Protein AF-A0AAN7Z0L6-F1 (afdb_monomer)

pLDDT: mean 73.39, std 17.36, range [24.88, 96.69]

Secondary structure (DSSP, 8-state):
------EEEEE-SS------TTTEEEEEEEEEEEEETTEEEEEEEEEEEE-SSS-B-EEEEE--TT----SGGGEESSEEEETTEEE--HHHHHH-B-TT-EEEEEEEEE----EEEEEEEE-HHHHTHHHHHHHHHHS---SS-PPP-----EEEEEEETTEEEEEEEEEEEGGGGSS-HHHHHHHHHT-SEEEEEEETT-HHHHHHIIIIIHHHHHHHS-HHHHT-EEEEEE----HHHHTT-GGGPPPHHHHHHHHHHTT--EEEEBTTTTBSHHHHHHHHHHHHHHHHHHHHH--

Nearest PDB structures (foldseek):
  5tar-assembly1_A  TM=8.778E-01  e=4.886E-13  Homo sapiens
  7r0n-assembly1_A  TM=8.787E-01  e=4.139E-12  Homo sapiens
  6ws2-assembly4_D  TM=8.439E-01  e=3.893E-12  Homo sapiens
  6jmg-assembly2_B  TM=8.210E-01  e=6.072E-11  Xenopus laevis
  2j0v-assembly2_B  TM=8.231E-01  e=5.810E-10  Arabidopsis thaliana

Solvent-accessible surface area (backbone atoms only — not comparable to full-atom values): 16748 Å² total; per-residue (Å²): 135,96,76,85,75,71,52,68,52,70,58,65,87,77,81,85,81,84,82,70,84,75,44,52,48,74,50,78,42,84,74,50,74,53,73,56,96,93,40,44,34,34,36,36,41,37,43,40,34,30,64,27,99,58,59,40,40,46,42,40,42,37,57,44,74,77,57,44,60,91,49,81,80,32,43,44,76,51,37,76,77,54,91,58,32,31,30,51,37,72,70,40,48,74,69,30,45,43,58,79,37,69,50,69,32,36,35,38,36,39,60,62,77,44,63,43,31,33,37,37,39,36,46,55,82,70,21,41,56,65,26,44,47,39,24,59,71,74,70,41,66,54,94,68,84,74,83,87,86,74,97,69,64,48,78,46,80,46,77,56,97,80,28,73,31,39,36,39,38,35,82,44,39,63,83,76,56,86,78,47,70,66,60,49,40,56,54,38,47,64,26,45,24,39,37,42,33,19,16,41,67,32,39,63,38,45,51,47,43,67,67,50,49,49,56,48,48,69,72,40,33,43,79,68,22,72,74,17,46,32,42,34,36,31,60,59,76,58,77,79,63,58,77,76,51,72,90,34,46,49,58,68,66,60,57,48,51,52,27,54,78,68,75,28,55,68,41,76,23,18,38,71,81,63,34,52,47,64,58,50,57,50,51,43,51,50,47,40,51,53,53,51,56,54,57,64,74,75,109

Mean predicted aligned error: 14.63 Å

InterPro domains:
  IPR001806 Small GTPase [PF00071] (117-289)
  IPR001806 Small GTPase [PS51421] (80-299)
  IPR019028 Carbohydrate binding domain CBM49 [PF09478] (24-109)
  IPR019028 Carbohydrate binding domain CBM49 [SM01063] (24-110)
  IPR027417 P-loop containing nucleoside triphosphate hydrolase [G3DSA:3.40.50.300] (107-299)
  IPR027417 P-loop containing nucleoside triphosphate hydrolase [SSF52540] (112-291)

Sequence (299 aa):
MIKAILIISCIFAFLSIGAFSDQITMSQNHTSTWEDKNVTYSVWEVILINNWNATITDLTVTATSNFFCSKPSDFWNLEKVSEKVYHFPSYLIQNGLSTDQNITFGYINQEQDSIYRIVIIGNDYECGIKSILRRFTYGEYSPLPESQVGVEFEIKMVRIDDEEIKLQIWPFNRYLTEKSDDKKNFLFKGAHGFMLVYGCHSQKSFDDLLNDWIAQIDKYSNEFSKKNMVLICNNSETPETYTQKPNYRVDPYISKQWAFSKNIPFFDVNPKENINVYESFIQLSKLIKNNYLINSSQN

Foldseek 3Di:
DDDFDWDKDFDDPDDDDDDPPQQKDKDKDWDDWDDDPNWIKTKIKIKIFGQHQDFGLKMKTAGAPQFDDPDPVQKPQWDDPDVRITMHDPVCNVVTQHHGGMDMIMGMGGPCLVEAEEEEDWADLQQCPVQLVCCQQVVDGDNDDDDDDDQAWDWDWDAAPRDIHIYGYGYDHPVVPPDDPVVLLVRQQPHQEYEQTGEQQAPPRVVCSVPPVLVSSVVRHDPRHNQQYAYEYEDQDDVVVCPVGVPRGDDPVVVCVVCVVVVHHYDYAHSNVRPCSNVRVNVSVVSSVVSVVVVVVVD

Organism: NCBI:txid79012

Radius of gyration: 25.23 Å; Cα contacts (8 Å, |Δi|>4): 530; chains: 1; bounding box: 70×39×64 Å

Structure (mmCIF, N/CA/C/O backbone):
data_AF-A0AAN7Z0L6-F1
#
_entry.id   AF-A0AAN7Z0L6-F1
#
loop_
_atom_site.group_PDB
_atom_site.id
_atom_site.type_symbol
_atom_site.label_atom_id
_atom_site.label_alt_id
_atom_site.label_comp_id
_atom_site.label_asym_id
_atom_site.label_entity_id
_atom_site.label_seq_id
_atom_site.pdbx_PDB_ins_code
_atom_site.Cartn_x
_atom_site.Cartn_y
_atom_site.Cartn_z
_atom_site.occupancy
_atom_site.B_iso_or_equiv
_atom_site.auth_seq_id
_atom_site.auth_comp_id
_atom_site.auth_asym_id
_atom_site.auth_atom_id
_atom_site.pdbx_PDB_model_num
ATOM 1 N N . MET A 1 1 ? -10.921 16.425 17.056 1.00 24.88 1 MET A N 1
ATOM 2 C CA . MET A 1 1 ? -10.853 16.046 15.629 1.00 24.88 1 MET A CA 1
ATOM 3 C C . MET A 1 1 ? -11.356 14.614 15.553 1.00 24.88 1 MET A C 1
ATOM 5 O O . MET A 1 1 ? -10.672 13.717 16.019 1.00 24.88 1 MET A O 1
ATOM 9 N N . ILE A 1 2 ? -12.619 14.461 15.161 1.00 27.22 2 ILE A N 1
ATOM 10 C CA . ILE A 1 2 ? -13.434 13.248 15.311 1.00 27.22 2 ILE A CA 1
ATOM 11 C C . ILE A 1 2 ? -12.938 12.203 14.301 1.00 27.22 2 ILE A C 1
ATOM 13 O O . ILE A 1 2 ? -13.036 12.424 13.097 1.00 27.22 2 ILE A O 1
ATOM 17 N N . LYS A 1 3 ? -12.358 11.102 14.784 1.00 26.17 3 LYS A N 1
ATOM 18 C CA . LYS A 1 3 ? -12.018 9.911 13.992 1.00 26.17 3 LYS A CA 1
ATOM 19 C C . LYS A 1 3 ? -12.737 8.716 14.617 1.00 26.17 3 LYS A C 1
ATOM 21 O O . LYS A 1 3 ? -12.818 8.654 15.834 1.00 26.17 3 LYS A O 1
ATOM 26 N N . ALA A 1 4 ? -13.208 7.808 13.762 1.00 31.92 4 ALA A N 1
ATOM 27 C CA . ALA A 1 4 ? -14.092 6.663 14.022 1.00 31.92 4 ALA A CA 1
ATOM 28 C C . ALA A 1 4 ? -15.599 7.001 14.108 1.00 31.92 4 ALA A C 1
ATOM 30 O O . ALA A 1 4 ? -16.187 7.210 15.166 1.00 31.92 4 ALA A O 1
ATOM 31 N N . ILE A 1 5 ? -16.235 7.033 12.934 1.00 41.16 5 ILE A N 1
ATOM 32 C CA . ILE A 1 5 ? -17.689 7.130 12.775 1.00 41.16 5 ILE A CA 1
ATOM 33 C C . ILE A 1 5 ? -18.276 5.726 12.973 1.00 41.16 5 ILE A C 1
ATOM 35 O O . ILE A 1 5 ? -18.198 4.888 12.079 1.00 41.16 5 ILE A O 1
ATOM 39 N N . LEU A 1 6 ? -18.871 5.474 14.140 1.00 35.94 6 LEU A N 1
ATOM 40 C CA . LEU A 1 6 ? -19.897 4.443 14.300 1.00 35.94 6 LEU A CA 1
ATOM 41 C C . LEU A 1 6 ? -21.115 4.873 13.462 1.00 35.94 6 LEU A C 1
ATOM 43 O O . LEU A 1 6 ? -21.574 6.007 13.609 1.00 35.94 6 LEU A O 1
ATOM 47 N N . ILE A 1 7 ? -21.664 3.999 12.614 1.00 40.38 7 ILE A N 1
ATOM 48 C CA . ILE A 1 7 ? -22.981 4.257 12.016 1.00 40.38 7 ILE A CA 1
ATOM 49 C C . ILE A 1 7 ? -24.018 3.696 12.985 1.00 40.38 7 ILE A C 1
ATOM 51 O O . ILE A 1 7 ? -24.161 2.481 13.133 1.00 40.38 7 ILE A O 1
ATOM 55 N N . ILE A 1 8 ? -24.714 4.597 13.672 1.00 47.78 8 ILE A N 1
ATOM 56 C CA . ILE A 1 8 ? -25.818 4.256 14.566 1.00 47.78 8 ILE A CA 1
ATOM 57 C C . ILE A 1 8 ? -27.118 4.485 13.803 1.00 47.78 8 ILE A C 1
ATOM 59 O O . ILE A 1 8 ? -27.374 5.586 13.316 1.00 47.78 8 ILE A O 1
ATOM 63 N N . SER A 1 9 ? -27.932 3.441 13.689 1.00 42.22 9 SER A N 1
ATOM 64 C CA . SER A 1 9 ? -29.307 3.545 13.215 1.00 42.22 9 SER A CA 1
ATOM 65 C C . SER A 1 9 ? -30.223 3.355 14.419 1.00 42.22 9 SER A C 1
ATOM 67 O O . SER A 1 9 ? -30.276 2.275 15.002 1.00 42.22 9 SER A O 1
ATOM 69 N N . CYS A 1 10 ? -30.900 4.422 14.841 1.00 40.06 10 CYS A N 1
ATOM 70 C CA . CYS A 1 10 ? -31.906 4.343 15.899 1.00 40.06 10 CYS A CA 1
ATOM 71 C C . CYS A 1 10 ? -33.277 4.120 15.260 1.00 40.06 10 CYS A C 1
ATOM 73 O O . CYS A 1 10 ? -33.665 4.864 14.355 1.00 40.06 10 CYS A O 1
ATOM 75 N N . ILE A 1 11 ? -34.024 3.128 15.743 1.00 35.00 11 ILE A N 1
ATOM 76 C CA . ILE A 1 11 ? -35.432 2.957 15.379 1.00 35.00 11 ILE A CA 1
ATOM 77 C C . ILE A 1 11 ? -36.258 3.678 16.441 1.00 35.00 11 ILE A C 1
ATOM 79 O O . ILE A 1 11 ? -36.317 3.262 17.596 1.00 35.00 11 ILE A O 1
ATOM 83 N N . PHE A 1 12 ? -36.891 4.776 16.042 1.00 34.06 12 PHE A N 1
ATOM 84 C CA . PHE A 1 12 ? -37.788 5.543 16.896 1.00 34.06 12 PHE A CA 1
ATOM 85 C C . PHE A 1 12 ? -39.240 5.113 16.678 1.00 34.06 12 PHE A C 1
ATOM 87 O O . PHE A 1 12 ? -39.668 4.873 15.545 1.00 34.06 12 PHE A O 1
ATOM 94 N N . ALA A 1 13 ? -40.026 5.049 17.752 1.00 25.78 13 ALA A N 1
ATOM 95 C CA . ALA A 1 13 ? -41.469 4.928 17.617 1.00 25.78 13 ALA A CA 1
ATOM 96 C C . ALA A 1 13 ? -42.034 6.237 17.027 1.00 25.78 13 ALA A C 1
ATOM 98 O O . ALA A 1 13 ? -41.844 7.304 17.600 1.00 25.78 13 ALA A O 1
ATOM 99 N N . PHE A 1 14 ? -42.753 6.109 15.905 1.00 25.45 14 PHE A N 1
ATOM 100 C CA . PHE A 1 14 ? -43.366 7.149 15.057 1.00 25.45 14 PHE A CA 1
ATOM 101 C C . PHE A 1 14 ? -42.452 7.910 14.069 1.00 25.45 14 PHE A C 1
ATOM 103 O O . PHE A 1 14 ? -41.719 8.823 14.416 1.00 25.45 14 PHE A O 1
ATOM 110 N N . LEU A 1 15 ? -42.630 7.540 12.791 1.00 27.61 15 LEU A N 1
ATOM 111 C CA . LEU A 1 15 ? -42.528 8.327 11.550 1.00 27.61 15 LEU A CA 1
ATOM 112 C C . LEU A 1 15 ? -41.397 9.368 11.379 1.00 27.61 15 LEU A C 1
ATOM 114 O O . LEU A 1 15 ? -41.485 10.504 11.825 1.00 27.61 15 LEU A O 1
ATOM 118 N N . SER A 1 16 ? -40.539 9.030 10.409 1.00 26.41 16 SER A N 1
ATOM 119 C CA . SER A 1 16 ? -39.998 9.898 9.348 1.00 26.41 16 SER A CA 1
ATOM 120 C C . SER A 1 16 ? -38.854 10.880 9.667 1.00 26.41 16 SER A C 1
ATOM 122 O O . SER A 1 16 ? -38.943 11.713 10.554 1.00 26.41 16 SER A O 1
ATOM 124 N N . ILE A 1 17 ? -37.870 10.840 8.755 1.00 30.48 17 ILE A N 1
ATOM 125 C CA . ILE A 1 17 ? -36.919 11.895 8.355 1.00 30.48 17 ILE A CA 1
ATOM 126 C C . ILE A 1 17 ? -35.654 12.069 9.215 1.00 30.48 17 ILE A C 1
ATOM 128 O O . ILE A 1 17 ? -35.694 12.346 10.401 1.00 30.48 17 ILE A O 1
ATOM 132 N N . GLY A 1 18 ? -34.518 11.923 8.518 1.00 34.78 18 GLY A N 1
ATOM 133 C CA . GLY A 1 18 ? -33.483 12.946 8.312 1.00 34.78 18 GLY A CA 1
ATOM 134 C C . GLY A 1 18 ? -33.099 13.898 9.452 1.00 34.78 18 GLY A C 1
ATOM 135 O O . GLY A 1 18 ? -33.928 14.594 10.015 1.00 34.78 18 GLY A O 1
ATOM 136 N N . ALA A 1 19 ? -31.778 14.035 9.612 1.00 34.53 19 ALA A N 1
ATOM 137 C CA . ALA A 1 19 ? -31.064 14.993 10.462 1.00 34.53 19 ALA A CA 1
ATOM 138 C C . ALA A 1 19 ? -31.188 14.739 11.979 1.00 34.53 19 ALA A C 1
ATOM 140 O O . ALA A 1 19 ? -31.992 15.328 12.688 1.00 34.53 19 ALA A O 1
ATOM 141 N N . PHE A 1 20 ? -30.289 13.885 12.474 1.00 46.31 20 PHE A N 1
ATOM 142 C CA . PHE A 1 20 ? -30.129 13.467 13.873 1.00 46.31 20 PHE A CA 1
ATOM 143 C C . PHE A 1 20 ? -29.457 14.505 14.801 1.00 46.31 20 PHE A C 1
ATOM 145 O O . PHE A 1 20 ? -29.079 14.147 15.913 1.00 46.31 20 PHE A O 1
ATOM 152 N N . SER A 1 21 ? -29.234 15.757 14.378 1.00 46.69 21 SER A N 1
ATOM 153 C CA . SER A 1 21 ? -28.192 16.598 15.001 1.00 46.69 21 SER A CA 1
ATOM 154 C C . SER A 1 21 ? -28.425 17.015 16.455 1.00 46.69 21 SER A C 1
ATOM 156 O O . SER A 1 21 ? -27.448 17.385 17.092 1.00 46.69 21 SER A O 1
ATOM 158 N N . ASP A 1 22 ? -29.639 16.917 17.008 1.00 56.69 22 ASP A N 1
ATOM 159 C CA . ASP A 1 22 ? -29.927 17.477 18.343 1.00 56.69 22 ASP A CA 1
ATOM 160 C C . ASP A 1 22 ? -30.747 16.565 19.282 1.00 56.69 22 ASP A C 1
ATOM 162 O O . ASP A 1 22 ? -30.999 16.926 20.429 1.00 56.69 22 ASP A O 1
ATOM 166 N N . GLN A 1 23 ? -31.157 15.369 18.840 1.00 67.12 23 GLN A N 1
ATOM 167 C CA . GLN A 1 23 ? -32.008 14.460 19.638 1.00 67.12 23 GLN A CA 1
ATOM 168 C C . GLN A 1 23 ? -31.212 13.490 20.519 1.00 67.12 23 GLN A C 1
ATOM 170 O O . GLN A 1 23 ? -31.673 13.081 21.582 1.00 67.12 23 GLN A O 1
ATOM 175 N N . ILE A 1 24 ? -30.010 13.114 20.090 1.00 69.12 24 ILE A N 1
ATOM 176 C CA . ILE A 1 24 ? -29.136 12.189 20.811 1.00 69.12 24 ILE A CA 1
ATOM 177 C C . ILE A 1 24 ? -27.750 12.810 20.849 1.00 69.12 24 ILE A C 1
ATOM 179 O O . ILE A 1 24 ? -27.199 13.167 19.810 1.00 69.12 24 ILE A O 1
ATOM 183 N N . THR A 1 25 ? -27.168 12.908 22.042 1.00 73.12 25 THR A N 1
ATOM 184 C CA . THR A 1 25 ? -25.755 13.269 22.179 1.00 73.12 25 THR A CA 1
ATOM 185 C C . THR A 1 25 ? -24.937 12.011 22.367 1.00 73.12 25 THR A C 1
ATOM 187 O O . THR A 1 25 ? -25.232 11.194 23.234 1.00 73.12 25 THR A O 1
ATOM 190 N N . MET A 1 26 ? -23.885 11.872 21.567 1.00 69.69 26 MET A N 1
ATOM 191 C CA . MET A 1 26 ? -22.900 10.814 21.721 1.00 69.69 26 MET A CA 1
ATOM 192 C C . MET A 1 26 ? -21.534 11.436 21.980 1.00 69.69 26 MET A C 1
ATOM 194 O O . MET A 1 26 ? -21.076 12.283 21.212 1.00 69.69 26 MET A O 1
ATOM 198 N N . SER A 1 27 ? -20.866 10.980 23.032 1.00 69.62 27 SER A N 1
ATOM 199 C CA . SER A 1 27 ? -19.455 11.261 23.272 1.00 69.62 27 SER A CA 1
ATOM 200 C C . SER A 1 27 ? -18.669 9.958 23.329 1.00 69.62 27 SER A C 1
ATOM 202 O O . SER A 1 27 ? -19.173 8.923 23.760 1.00 69.62 27 SER A O 1
ATOM 204 N N . GLN A 1 28 ? -17.435 10.006 22.838 1.00 66.56 28 GLN A N 1
ATOM 205 C CA . GLN A 1 28 ? -16.505 8.885 22.879 1.00 66.56 28 GLN A CA 1
ATOM 206 C C . GLN A 1 28 ? -15.263 9.320 23.643 1.00 66.56 28 GLN A C 1
ATOM 208 O O . GLN A 1 28 ? -14.671 10.356 23.330 1.00 66.56 28 GLN A O 1
ATOM 213 N N . ASN A 1 29 ? -14.871 8.515 24.620 1.00 70.25 29 ASN A N 1
ATOM 214 C CA . ASN A 1 29 ? -13.725 8.750 25.477 1.00 70.25 29 ASN A CA 1
ATOM 215 C C . ASN A 1 29 ? -12.719 7.617 25.284 1.00 70.25 29 ASN A C 1
ATOM 217 O O . ASN A 1 29 ? -13.048 6.443 25.445 1.00 70.25 29 ASN A O 1
ATOM 221 N N . HIS A 1 30 ? -11.480 7.977 24.953 1.00 70.25 30 HIS A N 1
ATOM 222 C CA . HIS A 1 30 ? -10.364 7.035 24.952 1.00 70.25 30 HIS A CA 1
ATOM 223 C C . HIS A 1 30 ? -9.985 6.712 26.399 1.00 70.25 30 HIS A C 1
ATOM 225 O O . HIS A 1 30 ? -9.714 7.626 27.179 1.00 70.25 30 HIS A O 1
ATOM 231 N N . THR A 1 31 ? -10.000 5.431 26.765 1.00 79.19 31 THR A N 1
ATOM 232 C CA . THR A 1 31 ? -9.747 4.995 28.145 1.00 79.19 31 THR A CA 1
ATOM 233 C C . THR A 1 31 ? -8.324 4.477 28.319 1.00 79.19 31 THR A C 1
ATOM 235 O O . THR A 1 31 ? -7.644 4.844 29.277 1.00 79.19 31 THR A O 1
ATOM 238 N N . SER A 1 32 ? -7.859 3.608 27.420 1.00 76.75 32 SER A N 1
ATOM 239 C CA . SER A 1 32 ? -6.520 3.018 27.498 1.00 76.75 32 SER A CA 1
ATOM 240 C C . SER A 1 32 ? -6.067 2.427 26.162 1.00 76.75 32 SER A C 1
ATOM 242 O O . SER A 1 32 ? -6.865 2.227 25.249 1.00 76.75 32 SER A O 1
ATOM 244 N N . THR A 1 33 ? -4.769 2.141 26.055 1.00 76.31 33 THR A N 1
ATOM 245 C CA . THR A 1 33 ? -4.159 1.456 24.909 1.00 76.31 33 THR A CA 1
ATOM 246 C C . THR A 1 33 ? -3.195 0.393 25.424 1.00 76.31 33 THR A C 1
ATOM 248 O O . THR A 1 33 ? -2.464 0.649 26.383 1.00 76.31 33 THR A O 1
ATOM 251 N N . TRP A 1 34 ? -3.169 -0.784 24.801 1.00 76.75 34 TRP A N 1
ATOM 252 C CA . TRP A 1 34 ? -2.151 -1.805 25.059 1.00 76.75 34 TRP A CA 1
ATOM 253 C C . TRP A 1 34 ? -1.678 -2.457 23.762 1.00 76.75 34 TRP A C 1
ATOM 255 O O . TRP A 1 34 ? -2.340 -2.375 22.730 1.00 76.75 34 TRP A O 1
ATOM 265 N N . GLU A 1 35 ? -0.520 -3.108 23.817 1.00 72.94 35 GLU A N 1
ATOM 266 C CA . GLU A 1 35 ? 0.035 -3.861 22.696 1.00 72.94 35 GLU A CA 1
ATOM 267 C C . GLU A 1 35 ? 0.085 -5.348 23.045 1.00 72.94 35 GLU A C 1
ATOM 269 O O . GLU A 1 35 ? 0.572 -5.727 24.110 1.00 72.94 35 GLU A O 1
ATOM 274 N N . ASP A 1 36 ? -0.405 -6.195 22.142 1.00 68.69 36 ASP A N 1
ATOM 275 C CA . ASP A 1 36 ? -0.234 -7.646 22.212 1.00 68.69 36 ASP A CA 1
ATOM 276 C C . ASP A 1 36 ? 0.228 -8.162 20.845 1.00 68.69 36 ASP A C 1
ATOM 278 O O . ASP A 1 36 ? -0.353 -7.823 19.818 1.00 68.69 36 ASP A O 1
ATOM 282 N N . LYS A 1 37 ? 1.309 -8.950 20.812 1.00 65.25 37 LYS A N 1
ATOM 283 C CA . LYS A 1 37 ? 1.909 -9.506 19.579 1.00 65.25 37 LYS A CA 1
ATOM 284 C C . LYS A 1 37 ? 2.104 -8.481 18.434 1.00 65.25 37 LYS A C 1
ATOM 286 O O . LYS A 1 37 ? 1.817 -8.789 17.279 1.00 65.25 37 LYS A O 1
ATOM 291 N N . ASN A 1 38 ? 2.627 -7.284 18.734 1.00 54.84 38 ASN A N 1
ATOM 292 C CA . ASN A 1 38 ? 2.809 -6.155 17.792 1.00 54.84 38 ASN A CA 1
ATOM 293 C C . ASN A 1 38 ? 1.511 -5.585 17.196 1.00 54.84 38 ASN A C 1
ATOM 295 O O . ASN A 1 38 ? 1.533 -4.936 16.149 1.00 54.84 38 ASN A O 1
ATOM 299 N N . VAL A 1 39 ? 0.382 -5.829 17.849 1.00 57.72 39 VAL A N 1
ATOM 300 C CA . VAL A 1 39 ? -0.906 -5.248 17.504 1.00 57.72 39 VAL A CA 1
ATOM 301 C C . VAL A 1 39 ? -1.321 -4.310 18.627 1.00 57.72 39 VAL A C 1
ATOM 303 O O . VAL A 1 39 ? -1.353 -4.709 19.791 1.00 57.72 39 VAL A O 1
ATOM 306 N N . THR A 1 40 ? -1.637 -3.068 18.274 1.00 62.91 40 THR A N 1
ATOM 307 C CA . THR A 1 40 ? -2.128 -2.062 19.214 1.00 62.91 40 THR A CA 1
ATOM 308 C C . THR A 1 40 ? -3.644 -2.176 19.343 1.00 62.91 40 THR A C 1
ATOM 310 O O . THR A 1 40 ? -4.367 -2.231 18.350 1.00 62.91 40 THR A O 1
ATOM 313 N N . TYR A 1 41 ? -4.128 -2.197 20.576 1.00 73.62 41 TYR A N 1
ATOM 314 C CA . TYR A 1 41 ? -5.542 -2.210 20.921 1.00 73.62 41 TYR A CA 1
ATOM 315 C C . TYR A 1 41 ? -5.853 -0.963 21.735 1.00 73.62 41 TYR A C 1
ATOM 317 O O . TYR A 1 41 ? -5.112 -0.637 22.664 1.00 73.62 41 TYR A O 1
ATOM 325 N N . SER A 1 42 ? -6.949 -0.283 21.420 1.00 66.44 42 SER A N 1
ATOM 326 C CA . SER A 1 42 ? -7.459 0.838 22.200 1.00 66.44 42 SER A CA 1
ATOM 327 C C . SER A 1 42 ? -8.843 0.546 22.761 1.00 66.44 42 SER A C 1
ATOM 329 O O . SER A 1 42 ? -9.730 0.027 22.083 1.00 66.44 42 SER A O 1
ATOM 331 N N . VAL A 1 43 ? -9.010 0.878 24.038 1.00 78.44 43 VAL A N 1
ATOM 332 C CA . VAL A 1 43 ? -10.273 0.808 24.767 1.00 78.44 43 VAL A CA 1
ATOM 333 C C . VAL A 1 43 ? -10.971 2.151 24.645 1.00 78.44 43 VAL A C 1
ATOM 335 O O . VAL A 1 43 ? -10.393 3.193 24.968 1.00 78.44 43 VAL A O 1
ATOM 338 N N . TRP A 1 44 ? -12.227 2.109 24.228 1.00 74.25 44 TRP A N 1
ATOM 339 C CA . TRP A 1 44 ? -13.085 3.274 24.105 1.00 74.25 44 TRP A CA 1
ATOM 340 C C . TRP A 1 44 ? -14.369 3.070 24.888 1.00 74.25 44 TRP A C 1
ATOM 342 O O . TRP A 1 44 ? -15.003 2.016 24.818 1.00 74.25 44 TRP A O 1
ATOM 352 N N . GLU A 1 45 ? -14.771 4.116 25.592 1.00 77.56 45 GLU A N 1
ATOM 353 C CA . GLU A 1 45 ? -16.072 4.220 26.230 1.00 77.56 45 GLU A CA 1
ATOM 354 C C . GLU A 1 45 ? -16.938 5.196 25.436 1.00 77.56 45 GLU A C 1
ATOM 356 O O . GLU A 1 45 ? -16.509 6.298 25.090 1.00 77.56 45 GLU A O 1
ATOM 361 N N . VAL A 1 46 ? -18.165 4.789 25.140 1.00 78.00 46 VAL A N 1
ATOM 362 C CA . VAL A 1 46 ? -19.163 5.599 24.453 1.00 78.00 46 VAL A CA 1
ATOM 363 C C . VAL A 1 46 ? -20.288 5.904 25.421 1.00 78.00 46 VAL A C 1
ATOM 365 O O . VAL A 1 46 ? -20.891 5.002 26.003 1.00 78.00 46 VAL A O 1
ATOM 368 N N . ILE A 1 47 ? -20.589 7.189 25.563 1.00 79.19 47 ILE A N 1
ATOM 369 C CA . ILE A 1 47 ? -21.711 7.679 26.352 1.00 79.19 47 ILE A CA 1
ATOM 370 C C . ILE A 1 47 ? -22.756 8.184 25.370 1.00 79.19 47 ILE A C 1
ATOM 372 O O . ILE A 1 47 ? -22.496 9.101 24.588 1.00 79.19 47 ILE A O 1
ATOM 376 N N . LEU A 1 48 ? -23.938 7.584 25.416 1.00 79.25 48 LEU A N 1
ATOM 377 C CA . LEU A 1 48 ? -25.085 8.010 24.630 1.00 79.25 48 LEU A CA 1
ATOM 378 C C . LEU A 1 48 ? -26.133 8.590 25.568 1.00 79.25 48 LEU A C 1
ATOM 380 O O . LEU A 1 48 ? -26.543 7.925 26.513 1.00 79.25 48 LEU A O 1
ATOM 384 N N . ILE A 1 49 ? -26.555 9.821 25.299 1.00 81.50 49 ILE A N 1
ATOM 385 C CA . ILE A 1 49 ? -27.540 10.567 26.081 1.00 81.50 49 ILE A CA 1
ATOM 386 C C . ILE A 1 49 ? -28.770 10.798 25.208 1.00 81.50 49 ILE A C 1
ATOM 388 O O . ILE A 1 49 ? -28.663 11.341 24.103 1.00 81.50 49 ILE A O 1
ATOM 392 N N . ASN A 1 50 ? -29.933 10.386 25.710 1.00 82.50 50 ASN A N 1
ATOM 393 C CA . ASN A 1 50 ? -31.209 10.681 25.078 1.00 82.50 50 ASN A CA 1
ATOM 394 C C . ASN A 1 50 ? -31.660 12.103 25.445 1.00 82.50 50 ASN A C 1
ATOM 396 O O . ASN A 1 50 ? -32.266 12.308 26.493 1.00 82.50 50 ASN A O 1
ATOM 400 N N . ASN A 1 51 ? -31.404 13.074 24.569 1.00 78.75 51 ASN A N 1
ATOM 401 C CA . ASN A 1 51 ? -31.903 14.445 24.741 1.00 78.75 51 ASN A CA 1
ATOM 402 C C . ASN A 1 51 ? -33.312 14.623 24.158 1.00 78.75 51 ASN A C 1
ATOM 404 O O . ASN A 1 51 ? -33.844 15.734 24.116 1.00 78.75 51 ASN A O 1
ATOM 408 N N . TRP A 1 52 ? -33.906 13.551 23.635 1.00 77.00 52 TRP A N 1
ATOM 409 C CA . TRP A 1 52 ? -35.202 13.604 22.996 1.00 77.00 52 TRP A CA 1
ATOM 410 C C . TRP A 1 52 ? -36.326 13.509 24.027 1.00 77.00 52 TRP A C 1
ATOM 412 O O . TRP A 1 52 ? -36.210 12.885 25.082 1.00 77.00 52 TRP A O 1
ATOM 422 N N . ASN A 1 53 ? -37.471 14.095 23.689 1.00 74.50 53 ASN A N 1
ATOM 423 C CA . ASN A 1 53 ? -38.679 14.059 24.512 1.00 74.50 53 ASN A CA 1
ATOM 424 C C . ASN A 1 53 ? -39.444 12.724 24.414 1.00 74.50 53 ASN A C 1
ATOM 426 O O . ASN A 1 53 ? -40.569 12.632 24.904 1.00 74.50 53 ASN A O 1
ATOM 430 N N . ALA A 1 54 ? -38.857 11.709 23.777 1.00 74.31 54 ALA A N 1
A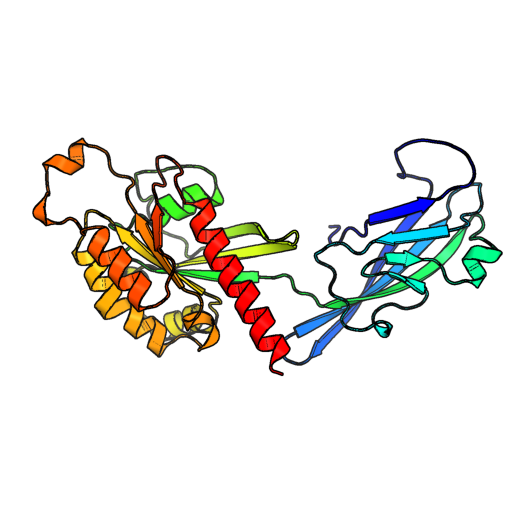TOM 431 C CA . ALA A 1 54 ? -39.428 10.381 23.634 1.00 74.31 54 ALA A CA 1
ATOM 432 C C . ALA A 1 54 ? -38.429 9.294 24.046 1.00 74.31 54 ALA A C 1
ATOM 434 O O . ALA A 1 54 ? -37.210 9.469 23.991 1.00 74.31 54 ALA A O 1
ATOM 435 N N . THR A 1 55 ? -38.971 8.153 24.463 1.00 72.50 55 THR A N 1
ATOM 436 C CA . THR A 1 55 ? -38.192 6.991 24.889 1.00 72.50 55 THR A CA 1
ATOM 437 C C . THR A 1 55 ? -37.604 6.265 23.682 1.00 72.50 55 THR A C 1
ATOM 439 O O . THR A 1 55 ? -38.325 5.929 22.740 1.00 72.50 55 THR A O 1
ATOM 442 N N . ILE A 1 56 ? -36.306 5.968 23.727 1.00 71.81 56 ILE A N 1
ATOM 443 C CA . ILE A 1 56 ? -35.629 5.161 22.705 1.00 71.81 56 ILE A CA 1
ATOM 444 C C . ILE A 1 56 ? -35.783 3.688 23.078 1.00 71.81 56 ILE A C 1
ATOM 446 O O . ILE A 1 56 ? -35.272 3.256 24.107 1.00 71.81 56 ILE A O 1
ATOM 450 N N . THR A 1 57 ? -36.490 2.915 22.259 1.00 67.38 57 THR A N 1
ATOM 451 C CA . THR A 1 57 ? -36.759 1.493 22.532 1.0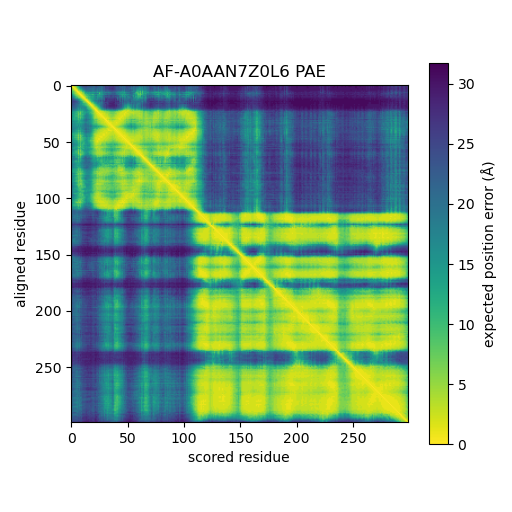0 67.38 57 THR A CA 1
ATOM 452 C C . THR A 1 57 ? -35.696 0.560 21.971 1.00 67.38 57 THR A C 1
ATOM 454 O O . THR A 1 57 ? -35.544 -0.544 22.473 1.00 67.38 57 THR A O 1
ATOM 457 N N . ASP A 1 58 ? -34.967 0.972 20.934 1.00 65.12 58 ASP A N 1
ATOM 458 C CA . ASP A 1 58 ? -33.883 0.169 20.373 1.00 65.12 58 ASP A CA 1
ATOM 459 C C . ASP A 1 58 ? -32.818 1.052 19.712 1.00 65.12 58 ASP A C 1
ATOM 461 O O . ASP A 1 58 ? -33.098 2.146 19.209 1.00 65.12 58 ASP A O 1
ATOM 465 N N . LEU A 1 59 ? -31.589 0.550 19.714 1.00 69.81 59 LEU A N 1
ATOM 466 C CA . LEU A 1 59 ? -30.418 1.194 19.145 1.00 69.81 59 LEU A CA 1
ATOM 467 C C . LEU A 1 59 ? -29.614 0.150 18.384 1.00 69.81 59 LEU A C 1
ATOM 469 O O . LEU A 1 59 ? -29.033 -0.743 18.996 1.00 69.81 59 LEU A O 1
ATOM 473 N N . THR A 1 60 ? -29.519 0.300 17.065 1.00 68.12 60 THR A N 1
ATOM 474 C CA . THR A 1 60 ? -28.653 -0.547 16.249 1.00 68.12 60 THR A CA 1
ATOM 475 C C . THR A 1 60 ? -27.319 0.147 16.025 1.00 68.12 60 THR A C 1
ATOM 477 O O . THR A 1 60 ? -27.211 1.162 15.332 1.00 68.12 60 THR A O 1
ATOM 480 N N . VAL A 1 61 ? -26.270 -0.438 16.586 1.00 68.94 61 VAL A N 1
ATOM 481 C CA . VAL A 1 61 ? -24.880 -0.059 16.357 1.00 68.94 61 VAL A CA 1
ATOM 482 C C . VAL A 1 61 ? -24.320 -0.937 15.248 1.00 68.94 61 VAL A C 1
ATOM 484 O O . VAL A 1 61 ? -24.199 -2.152 15.409 1.00 68.94 61 VAL A O 1
ATOM 487 N N . THR A 1 62 ? -23.952 -0.320 14.123 1.00 62.50 62 T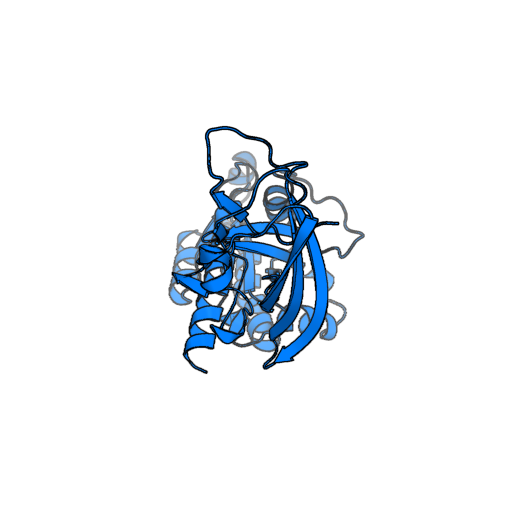HR A N 1
ATOM 488 C CA . THR A 1 62 ? -23.246 -1.008 13.038 1.00 62.50 62 THR A CA 1
ATOM 489 C C . THR A 1 62 ? -21.787 -0.574 13.023 1.00 62.50 62 THR A C 1
ATOM 491 O O . THR A 1 62 ? -21.457 0.590 12.778 1.00 62.50 62 THR A O 1
ATOM 494 N N . ALA A 1 63 ? -20.900 -1.528 13.290 1.00 56.06 63 ALA A N 1
ATOM 495 C CA . ALA A 1 63 ? -19.464 -1.320 13.229 1.00 56.06 63 ALA A CA 1
ATOM 496 C C . ALA A 1 63 ? -19.010 -1.201 11.760 1.00 56.06 63 ALA A C 1
ATOM 498 O O . ALA A 1 63 ? -19.288 -2.073 10.934 1.00 56.06 63 ALA A O 1
ATOM 499 N N . THR A 1 64 ? -18.313 -0.113 11.421 1.00 53.97 64 THR A N 1
ATOM 500 C CA . THR A 1 64 ? -17.752 0.105 10.075 1.00 53.97 64 THR A CA 1
ATOM 501 C C . THR A 1 64 ? -16.606 -0.865 9.768 1.00 53.97 64 THR A C 1
ATOM 503 O O . THR A 1 64 ? -16.075 -1.520 10.660 1.00 53.97 64 THR A O 1
ATOM 506 N N . SER A 1 65 ?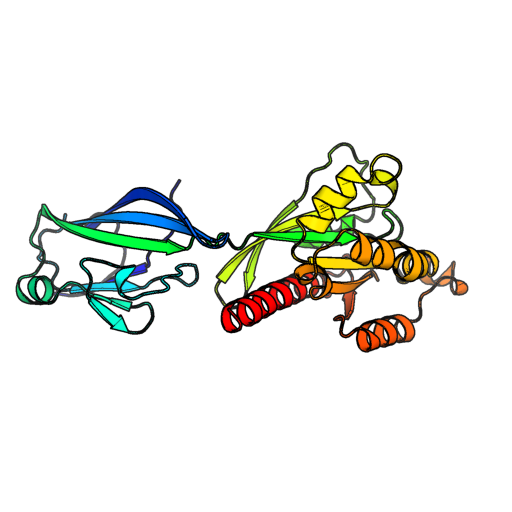 -16.178 -0.945 8.508 1.00 47.59 65 SER A N 1
ATOM 507 C CA . SER A 1 65 ? -15.096 -1.834 8.048 1.00 47.59 65 SER A CA 1
ATOM 508 C C . SER A 1 65 ? -13.782 -1.706 8.829 1.00 47.59 65 SER A C 1
ATOM 510 O O . SER A 1 65 ? -13.133 -2.720 9.049 1.00 47.59 65 SER A O 1
ATOM 512 N N . ASN A 1 66 ? -13.449 -0.512 9.326 1.00 45.41 66 ASN A N 1
ATOM 513 C CA . ASN A 1 66 ? -12.222 -0.233 10.087 1.00 45.41 66 ASN A CA 1
ATOM 514 C C . ASN A 1 66 ? -12.292 -0.648 11.572 1.00 45.41 66 ASN A C 1
ATOM 516 O O . ASN A 1 66 ? -11.454 -0.239 12.373 1.00 45.41 66 ASN A O 1
ATOM 520 N N . PHE A 1 67 ? -13.333 -1.383 11.956 1.00 52.53 67 PHE A N 1
ATOM 521 C CA . PHE A 1 67 ? -13.590 -1.776 13.326 1.00 52.53 67 PHE A CA 1
ATOM 522 C C . PHE A 1 67 ? -13.295 -3.266 13.498 1.00 52.53 67 PHE A C 1
ATOM 524 O O . PHE A 1 67 ? -14.031 -4.130 13.007 1.00 52.53 67 PHE A O 1
ATOM 531 N N . PHE A 1 68 ? -12.207 -3.562 14.198 1.00 53.34 68 PHE A N 1
ATOM 532 C CA . PHE A 1 68 ? -11.693 -4.915 14.357 1.00 53.34 68 PHE A CA 1
ATOM 533 C C . PHE A 1 68 ? -11.878 -5.354 15.812 1.00 53.34 68 PHE A C 1
ATOM 535 O O . PHE A 1 68 ? -11.006 -5.158 16.654 1.00 53.34 68 PHE A O 1
ATOM 542 N N . CYS A 1 69 ? -13.040 -5.947 16.105 1.00 55.84 69 CYS A N 1
ATOM 543 C CA . CYS A 1 69 ? -13.245 -6.707 17.338 1.00 55.84 69 CYS A CA 1
ATOM 544 C C . CYS A 1 69 ? -12.992 -8.182 17.072 1.00 55.84 69 CYS A C 1
ATOM 546 O O . CYS A 1 69 ? -13.689 -8.814 16.275 1.00 55.84 69 CYS A O 1
ATOM 548 N N . SER A 1 70 ? -12.001 -8.725 17.766 1.00 52.09 70 SER A N 1
ATOM 549 C CA . SER A 1 70 ? -11.567 -10.111 17.627 1.00 52.09 70 SER A CA 1
ATOM 550 C C . SER A 1 70 ? -12.467 -11.079 18.402 1.00 52.09 70 SER A C 1
ATOM 552 O O . SER A 1 70 ? -12.674 -12.217 17.979 1.00 52.09 70 SER A O 1
ATOM 554 N N . LYS A 1 71 ? -13.039 -10.630 19.526 1.00 58.56 71 LYS A N 1
ATOM 555 C CA . LYS A 1 71 ? -13.835 -11.445 20.449 1.00 58.56 71 LYS A CA 1
ATOM 556 C C . LYS A 1 71 ? -15.174 -10.776 20.767 1.00 58.56 71 LYS A C 1
ATOM 558 O O . LYS A 1 71 ? -15.253 -9.556 20.828 1.00 58.56 71 LYS A O 1
ATOM 563 N N . PRO A 1 72 ? -16.235 -11.549 21.060 1.00 54.22 72 PRO A N 1
ATOM 564 C CA . PRO A 1 72 ? -17.493 -10.993 21.563 1.00 54.22 72 PRO A CA 1
ATOM 565 C C . PRO A 1 72 ? -17.339 -10.183 22.860 1.00 54.22 72 PRO A C 1
ATOM 567 O O . PRO A 1 72 ? -18.121 -9.274 23.087 1.00 54.22 72 PRO A O 1
ATOM 570 N N . SER A 1 73 ? -16.323 -10.488 23.679 1.00 61.53 73 SER A N 1
ATOM 571 C CA . SER A 1 73 ? -15.971 -9.737 24.894 1.00 61.53 73 SER A CA 1
ATOM 572 C C . SER A 1 73 ? -15.359 -8.362 24.624 1.00 61.53 73 SER A C 1
ATOM 574 O O . SER A 1 73 ? -15.201 -7.581 25.556 1.00 61.53 73 SER A O 1
ATOM 576 N N . ASP A 1 74 ? -14.969 -8.088 23.378 1.00 64.00 74 ASP A N 1
ATOM 577 C CA . ASP A 1 74 ? -14.358 -6.818 22.993 1.00 64.00 74 ASP A CA 1
ATOM 578 C C . ASP A 1 74 ? -15.403 -5.698 22.926 1.00 64.00 74 ASP A C 1
ATOM 580 O O . ASP A 1 74 ? -15.026 -4.539 22.880 1.00 64.00 74 ASP A O 1
ATOM 584 N N . PHE A 1 75 ? -16.697 -6.023 22.979 1.00 70.56 75 PHE A N 1
ATOM 585 C CA . PHE A 1 75 ? -17.781 -5.086 23.255 1.00 70.56 75 PHE A CA 1
ATOM 586 C C . PHE A 1 75 ? -18.444 -5.440 24.581 1.00 70.56 75 PHE A C 1
ATOM 588 O O . PHE A 1 75 ? -18.686 -6.613 24.867 1.00 70.56 75 PHE A O 1
ATOM 595 N N . TRP A 1 76 ? -18.809 -4.430 25.367 1.00 77.69 76 TRP A N 1
ATOM 596 C CA . TRP A 1 76 ? -19.608 -4.625 26.576 1.00 77.69 76 TRP A CA 1
ATOM 597 C C . TRP A 1 76 ? -20.826 -3.708 26.599 1.00 77.69 76 TRP A C 1
ATOM 599 O O . TRP A 1 76 ? -20.863 -2.674 25.935 1.00 77.69 76 TRP A O 1
ATOM 609 N N . ASN A 1 77 ? -21.830 -4.111 27.381 1.00 79.00 77 ASN A N 1
ATOM 610 C CA . ASN A 1 77 ? -23.125 -3.437 27.529 1.00 79.00 77 ASN A CA 1
ATOM 611 C C . ASN A 1 77 ? -23.935 -3.276 26.225 1.00 79.00 77 ASN A C 1
ATOM 613 O O . ASN A 1 77 ? -24.847 -2.456 26.173 1.00 79.00 77 ASN A O 1
ATOM 617 N N . LEU A 1 78 ? -23.646 -4.086 25.202 1.00 78.75 78 LEU A N 1
ATOM 618 C CA . LEU A 1 78 ? -24.472 -4.272 24.007 1.00 78.75 78 LEU A CA 1
ATOM 619 C C . LEU A 1 78 ? -24.605 -5.768 23.701 1.00 78.75 78 LEU A C 1
ATOM 621 O O . LEU A 1 78 ? -23.709 -6.557 24.005 1.00 78.75 78 LEU A O 1
ATOM 625 N N . GLU A 1 79 ? -25.711 -6.157 23.075 1.00 79.44 79 GLU A N 1
ATOM 626 C CA . GLU A 1 79 ? -25.958 -7.533 22.646 1.00 79.44 79 GLU A CA 1
ATOM 627 C C . GLU A 1 79 ? -25.615 -7.694 21.163 1.00 79.44 79 GLU A C 1
ATOM 629 O O . GLU A 1 79 ? -26.114 -6.970 20.301 1.00 79.44 79 GLU A O 1
ATOM 634 N N . LYS A 1 80 ? -24.735 -8.649 20.845 1.00 77.31 80 LYS A N 1
ATOM 635 C CA . LYS A 1 80 ? -24.374 -8.955 19.458 1.00 77.31 80 LYS A CA 1
ATOM 636 C C . LYS A 1 80 ? -25.511 -9.725 18.789 1.00 77.31 80 LYS A C 1
ATOM 638 O O . LYS A 1 80 ? -25.820 -10.838 19.204 1.00 77.31 80 LYS A O 1
ATOM 643 N N . VAL A 1 81 ? -26.070 -9.162 17.721 1.00 76.81 81 VAL A N 1
ATOM 644 C CA . VAL A 1 81 ? -27.160 -9.789 16.952 1.00 76.81 81 VAL A CA 1
ATOM 645 C C . VAL A 1 81 ? -26.621 -10.523 15.730 1.00 76.81 81 VAL A C 1
ATOM 647 O O . VAL A 1 81 ? -26.998 -11.664 15.470 1.00 76.81 81 VAL A O 1
ATOM 650 N N . SER A 1 82 ? -25.689 -9.909 15.002 1.00 72.69 82 SER A N 1
ATOM 651 C CA . SER A 1 82 ? -25.019 -10.535 13.860 1.00 72.69 82 SER A CA 1
ATOM 652 C C . SER A 1 82 ? -23.572 -10.060 13.736 1.00 72.69 82 SER A C 1
ATOM 654 O O . SER A 1 82 ? -23.027 -9.388 14.615 1.00 72.69 82 SER A O 1
ATOM 656 N N . GLU A 1 83 ? -22.896 -10.439 12.653 1.00 67.00 83 GLU A N 1
ATOM 657 C CA . GLU A 1 83 ? -21.564 -9.921 12.357 1.00 67.00 83 GLU A CA 1
ATOM 658 C C . GLU A 1 83 ? -21.607 -8.387 12.240 1.00 67.00 83 GLU A C 1
ATOM 660 O O . GLU A 1 83 ? -22.393 -7.854 11.463 1.00 67.00 83 GLU A O 1
ATOM 665 N N . LYS A 1 84 ? -20.796 -7.687 13.050 1.00 64.94 84 LYS A N 1
ATOM 666 C CA . LYS A 1 84 ? -20.691 -6.213 13.112 1.00 64.94 84 LYS A CA 1
ATOM 667 C C . LYS A 1 84 ? -21.974 -5.448 13.491 1.00 64.94 84 LYS A C 1
ATOM 669 O O . LYS A 1 84 ? -21.958 -4.220 13.432 1.00 64.94 84 LYS A O 1
ATOM 674 N N . VAL A 1 85 ? -23.035 -6.131 13.926 1.00 71.94 85 VAL A N 1
ATOM 675 C CA . VAL A 1 85 ? -24.302 -5.506 14.346 1.00 71.94 85 VAL A CA 1
ATOM 676 C C . VAL A 1 85 ? -24.580 -5.803 15.815 1.00 71.94 85 VAL A C 1
ATOM 678 O O . VAL A 1 85 ? -24.624 -6.967 16.230 1.00 71.94 85 VAL A O 1
ATOM 681 N N . TYR A 1 86 ? -24.800 -4.739 16.582 1.00 76.94 86 TYR A N 1
ATOM 682 C CA . TYR A 1 86 ? -25.025 -4.774 18.023 1.00 76.94 86 TYR A CA 1
ATOM 683 C C . TYR A 1 86 ? -26.287 -3.989 18.384 1.00 76.94 86 TYR A C 1
ATOM 685 O O . TYR A 1 86 ? -26.575 -2.965 17.767 1.00 76.94 86 TYR A O 1
ATOM 693 N N . HIS A 1 87 ? -27.023 -4.474 19.378 1.00 80.19 87 HIS A N 1
ATOM 694 C CA . HIS A 1 87 ? -28.252 -3.872 19.888 1.00 80.19 87 HIS A CA 1
ATOM 695 C C . HIS A 1 87 ? -28.143 -3.527 21.369 1.00 80.19 87 HIS A C 1
ATOM 697 O O . HIS A 1 87 ? -27.208 -3.947 22.059 1.00 80.19 87 HIS A O 1
ATOM 703 N N . PHE A 1 88 ? -29.124 -2.772 21.866 1.00 78.88 88 PHE A N 1
ATOM 704 C CA . PHE A 1 88 ? -29.276 -2.579 23.299 1.00 78.88 88 PHE A CA 1
ATOM 705 C C . PHE A 1 88 ? -29.418 -3.912 24.047 1.00 78.88 88 PHE A C 1
ATOM 707 O O . PHE A 1 88 ? -29.965 -4.874 23.512 1.00 78.88 88 PHE A O 1
ATOM 714 N N . PRO A 1 89 ? -28.958 -3.970 25.307 1.00 79.19 89 PRO A N 1
ATOM 715 C CA . PRO A 1 89 ? -29.274 -5.078 26.190 1.00 79.19 89 PRO A CA 1
ATOM 716 C C . PRO A 1 89 ? -30.783 -5.314 26.284 1.00 79.19 89 PRO A C 1
ATOM 718 O O . PRO A 1 89 ? -31.572 -4.365 26.299 1.00 79.19 89 PRO A O 1
ATOM 721 N N . SER A 1 90 ? -31.180 -6.569 26.475 1.00 77.50 90 SER A N 1
ATOM 722 C CA . SER A 1 90 ? -32.578 -7.005 26.548 1.00 77.50 90 SER A CA 1
ATOM 723 C C . SER A 1 90 ? -33.425 -6.190 27.541 1.00 77.50 90 SER A C 1
ATOM 725 O O . SER A 1 90 ? -34.604 -5.942 27.295 1.00 77.50 90 SER A O 1
ATOM 727 N N . TYR A 1 91 ? -32.836 -5.716 28.647 1.00 76.62 91 TYR A N 1
ATOM 728 C CA . TYR A 1 91 ? -33.547 -4.891 29.632 1.00 76.62 91 TYR A CA 1
ATOM 729 C C . TYR A 1 91 ? -33.863 -3.472 29.129 1.00 76.62 91 TYR A C 1
ATOM 731 O O . TYR A 1 91 ? -34.880 -2.908 29.530 1.00 76.62 91 TYR A O 1
ATOM 739 N N . LEU A 1 92 ? -33.034 -2.890 28.256 1.00 74.88 92 LEU A N 1
ATOM 740 C CA . LEU A 1 92 ? -33.307 -1.591 27.631 1.00 74.88 92 LEU A CA 1
ATOM 741 C C . LEU A 1 92 ? -34.241 -1.722 26.437 1.00 74.88 92 LEU A C 1
ATOM 743 O O . LEU A 1 92 ? -35.041 -0.821 26.222 1.00 74.88 92 LEU A O 1
ATOM 747 N N . ILE A 1 93 ? -34.220 -2.850 25.725 1.00 70.94 93 ILE A N 1
ATOM 748 C CA . ILE A 1 93 ? -35.222 -3.126 24.686 1.00 70.94 93 ILE A CA 1
ATOM 749 C C . ILE A 1 93 ? -36.634 -3.175 25.298 1.00 70.94 93 ILE A C 1
ATOM 751 O O . ILE A 1 93 ? -37.597 -2.694 24.706 1.00 70.94 93 ILE A O 1
ATOM 755 N N . GLN A 1 94 ? -36.763 -3.726 26.510 1.00 72.69 94 GLN A N 1
ATOM 756 C CA . GLN A 1 94 ? -38.048 -3.842 27.207 1.00 72.69 94 GLN A CA 1
ATOM 757 C C . GLN A 1 94 ? -38.507 -2.542 27.878 1.00 72.69 94 GLN A C 1
ATOM 759 O O . GLN A 1 94 ? -39.691 -2.218 27.826 1.00 72.69 94 GLN A O 1
ATOM 764 N N . ASN A 1 95 ? -37.594 -1.815 28.529 1.00 74.06 95 ASN A N 1
ATOM 765 C CA . ASN A 1 95 ? -37.946 -0.642 29.340 1.00 74.06 95 ASN A CA 1
ATOM 766 C C . ASN A 1 95 ? -37.755 0.693 28.605 1.00 74.06 95 ASN A C 1
ATOM 768 O O . ASN A 1 95 ? -38.340 1.701 29.000 1.00 74.06 95 ASN A O 1
ATOM 772 N N . GLY A 1 96 ? -36.958 0.695 27.536 1.00 71.56 96 GLY A N 1
ATOM 773 C CA . GLY A 1 96 ? -36.546 1.881 26.801 1.00 71.56 96 GLY A CA 1
ATOM 774 C C . GLY A 1 96 ? -35.596 2.801 27.581 1.00 71.56 96 GLY A C 1
ATOM 775 O O . GLY A 1 96 ? -35.531 2.785 28.810 1.00 71.56 96 GLY A O 1
ATOM 776 N N . LEU A 1 97 ? -34.844 3.627 26.854 1.00 77.69 97 LEU A N 1
ATOM 777 C CA . LEU A 1 97 ? -34.011 4.694 27.407 1.00 77.69 97 LEU A CA 1
ATOM 778 C C . LEU A 1 97 ? -34.834 5.987 27.469 1.00 77.69 97 LEU A C 1
ATOM 780 O O . LEU A 1 97 ? -35.174 6.563 26.432 1.00 77.69 97 LEU A O 1
ATOM 784 N N . SER A 1 98 ? -35.191 6.423 28.678 1.00 80.25 98 SER A N 1
ATOM 785 C CA . SER A 1 98 ? -36.055 7.597 28.889 1.00 80.25 98 SER A CA 1
ATOM 786 C C . SER A 1 98 ? -35.317 8.913 28.607 1.00 80.25 98 SER A C 1
ATOM 788 O O . SER A 1 98 ? -34.098 8.925 28.442 1.00 80.25 98 SER A O 1
ATOM 790 N N . THR A 1 99 ? -36.048 10.027 28.547 1.00 79.12 99 THR A N 1
ATOM 791 C CA . THR A 1 99 ? -35.466 11.372 28.395 1.00 79.12 99 THR A CA 1
ATOM 792 C C . THR A 1 99 ? -34.433 11.665 29.487 1.00 79.12 99 THR A C 1
ATOM 794 O O . THR A 1 99 ? -34.625 11.287 30.644 1.00 79.12 99 THR A O 1
ATOM 797 N N . ASP A 1 100 ? -33.328 12.304 29.099 1.00 82.50 100 ASP A N 1
ATOM 798 C CA . ASP A 1 100 ? -32.160 12.655 29.920 1.00 82.50 100 ASP A CA 1
ATOM 799 C C . ASP A 1 100 ? -31.418 11.462 30.546 1.00 82.50 100 ASP A C 1
ATOM 801 O O . ASP A 1 100 ? -30.481 11.639 31.331 1.00 82.50 100 ASP A O 1
ATOM 805 N N . GLN A 1 101 ? -31.788 10.228 30.190 1.00 82.62 101 GLN A N 1
ATOM 806 C CA . GLN A 1 101 ? -31.024 9.050 30.576 1.00 82.62 101 GLN A CA 1
ATOM 807 C C . GLN A 1 101 ? -29.865 8.813 29.617 1.00 82.62 101 GLN A C 1
ATOM 809 O O . GLN A 1 101 ? -29.923 9.125 28.423 1.00 82.62 101 GLN A O 1
ATOM 814 N N . ASN A 1 102 ? -28.810 8.215 30.163 1.00 84.88 102 ASN A N 1
ATOM 815 C CA . ASN A 1 102 ? -27.662 7.788 29.395 1.00 84.88 102 ASN A CA 1
ATOM 816 C C . ASN A 1 102 ? -27.448 6.279 29.490 1.00 84.88 102 ASN A C 1
ATOM 818 O O . ASN A 1 102 ? -27.872 5.614 30.435 1.00 84.88 102 ASN A O 1
ATOM 822 N N . ILE A 1 103 ? -26.788 5.754 28.471 1.00 83.75 103 ILE A N 1
ATOM 823 C CA . ILE A 1 103 ? -26.219 4.418 28.468 1.00 83.75 103 ILE A CA 1
ATOM 824 C C . ILE A 1 103 ? -24.734 4.557 28.168 1.00 83.75 103 ILE A C 1
ATOM 826 O O . ILE A 1 103 ? -24.331 5.299 27.268 1.00 83.75 103 ILE A O 1
ATOM 830 N N . THR A 1 104 ? -23.928 3.830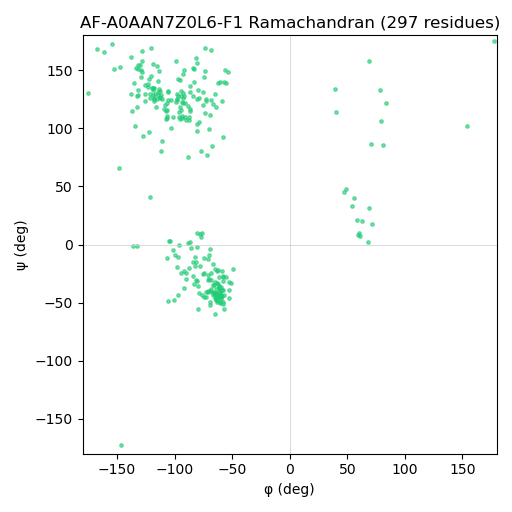 28.934 1.00 83.06 104 THR A N 1
ATOM 831 C CA . THR A 1 104 ? -22.513 3.651 28.648 1.00 83.06 104 THR A CA 1
ATOM 832 C C . THR A 1 104 ? -22.282 2.249 28.117 1.00 83.06 104 THR A C 1
ATOM 834 O O . THR A 1 104 ? -22.642 1.239 28.731 1.00 83.06 104 THR A O 1
ATOM 837 N N . PHE A 1 105 ? -21.674 2.191 26.946 1.00 83.19 105 PHE A N 1
ATOM 838 C CA . PHE A 1 105 ? -21.136 0.965 26.389 1.00 83.19 105 PHE A CA 1
ATOM 839 C C . PHE A 1 105 ? -19.702 1.221 25.983 1.00 83.19 105 PHE A C 1
ATOM 841 O O . PHE A 1 105 ? -19.258 2.365 25.908 1.00 83.19 105 PHE A O 1
ATOM 848 N N . GLY A 1 106 ? -18.954 0.169 25.716 1.00 77.25 106 GLY A N 1
ATOM 849 C CA . GLY A 1 106 ? -17.626 0.381 25.195 1.00 77.25 106 GLY A CA 1
ATOM 850 C C . GLY A 1 106 ? -17.132 -0.776 24.387 1.00 77.25 106 GLY A C 1
ATOM 851 O O . GLY A 1 106 ? -17.797 -1.807 24.234 1.00 77.25 106 GLY A O 1
ATOM 852 N N . TYR A 1 107 ? -15.986 -0.514 23.789 1.00 73.12 107 TYR A N 1
ATOM 853 C CA . TYR A 1 107 ? -15.387 -1.407 22.843 1.00 73.12 107 TYR A CA 1
ATOM 854 C C . TYR A 1 107 ? -13.869 -1.362 22.885 1.00 73.12 107 TYR A C 1
ATOM 856 O O . TYR A 1 107 ? -13.247 -0.353 23.213 1.00 73.12 107 TYR A O 1
ATOM 864 N N . ILE A 1 108 ? -13.277 -2.478 22.497 1.00 72.69 108 ILE A N 1
ATOM 865 C CA . ILE A 1 108 ? -11.866 -2.632 22.207 1.00 72.69 108 ILE A CA 1
ATOM 866 C C . ILE A 1 108 ? -11.741 -2.601 20.693 1.00 72.69 108 ILE A C 1
ATOM 868 O O . ILE A 1 108 ? -12.160 -3.533 20.007 1.00 72.69 108 ILE A O 1
ATOM 872 N N . ASN A 1 109 ? -11.164 -1.527 20.171 1.00 66.25 109 ASN A N 1
ATOM 873 C CA . ASN A 1 109 ? -10.783 -1.489 18.775 1.00 66.25 109 ASN A CA 1
ATOM 874 C C . ASN A 1 109 ? -9.336 -1.939 18.661 1.00 66.25 109 ASN A C 1
ATOM 876 O O . ASN A 1 109 ? -8.443 -1.375 19.293 1.00 66.25 109 ASN A O 1
ATOM 880 N N . GLN A 1 110 ? -9.086 -2.931 17.822 1.00 65.56 110 GLN A N 1
ATOM 881 C CA . GLN A 1 110 ? -7.739 -3.140 17.337 1.00 65.56 110 GLN A CA 1
ATOM 882 C C . GLN A 1 110 ? -7.406 -1.965 16.408 1.00 65.56 110 GLN A C 1
ATOM 884 O O . GLN A 1 110 ? -7.999 -1.820 15.338 1.00 65.56 110 GLN A O 1
ATOM 889 N N . GLU A 1 111 ? -6.480 -1.101 16.824 1.00 54.22 111 GLU A N 1
ATOM 890 C CA . GLU A 1 111 ? -5.992 0.003 16.002 1.00 54.22 111 GLU A CA 1
ATOM 891 C C . GLU A 1 111 ? -5.111 -0.560 14.891 1.00 54.22 111 GLU A C 1
ATOM 893 O O . GLU A 1 111 ? -3.886 -0.498 14.918 1.00 54.22 111 GLU A O 1
ATOM 898 N N . GLN A 1 112 ? -5.753 -1.117 13.872 1.00 52.22 112 GLN A N 1
ATOM 899 C CA . GLN A 1 112 ? -5.170 -1.167 12.548 1.00 52.22 112 GLN A CA 1
ATOM 900 C C . GLN A 1 112 ? -5.563 0.114 11.824 1.00 52.22 112 GLN A C 1
ATOM 902 O O . GLN A 1 112 ? -6.358 0.106 10.887 1.00 52.22 112 GLN A O 1
ATOM 907 N N . ASP A 1 113 ? -4.918 1.224 12.194 1.00 52.09 113 ASP A N 1
ATOM 908 C CA . ASP A 1 113 ? -4.518 2.157 11.146 1.00 52.09 113 ASP A CA 1
ATOM 909 C C . ASP A 1 113 ? -3.625 1.315 10.223 1.00 52.09 113 ASP A C 1
ATOM 911 O O . ASP A 1 113 ? -2.444 1.106 10.507 1.00 52.09 113 ASP A O 1
ATOM 915 N N . SER A 1 114 ? -4.216 0.708 9.186 1.00 67.38 114 SER A N 1
ATOM 916 C CA . SER A 1 114 ? -3.491 -0.125 8.230 1.00 67.38 114 SER A CA 1
ATOM 917 C C . SER A 1 114 ? -2.565 0.799 7.455 1.00 67.38 114 SER A C 1
ATOM 919 O O . SER A 1 114 ? -2.913 1.356 6.415 1.00 67.38 114 SER A O 1
ATOM 921 N N . ILE A 1 115 ? -1.399 1.051 8.042 1.00 79.44 115 ILE A N 1
ATOM 922 C CA . ILE A 1 115 ? -0.373 1.903 7.479 1.00 79.44 115 ILE A CA 1
ATOM 923 C C . ILE A 1 115 ? 0.519 1.007 6.646 1.00 79.44 115 ILE A C 1
ATOM 925 O O . ILE A 1 115 ? 1.312 0.226 7.171 1.00 79.44 115 ILE A O 1
ATOM 929 N N . TYR A 1 116 ? 0.415 1.115 5.329 1.00 89.31 116 TYR A N 1
ATOM 930 C CA . TYR A 1 116 ? 1.291 0.378 4.430 1.00 89.31 116 TYR A CA 1
ATOM 931 C C . TYR A 1 116 ? 2.466 1.256 4.029 1.00 89.31 116 TYR A C 1
ATOM 933 O O . TYR A 1 116 ? 2.323 2.208 3.266 1.00 89.31 116 TYR A O 1
ATOM 941 N N . ARG A 1 117 ? 3.646 0.931 4.567 1.00 88.38 117 ARG A N 1
ATOM 942 C CA . ARG A 1 117 ? 4.918 1.525 4.162 1.00 88.38 117 ARG A CA 1
ATOM 943 C C . ARG A 1 117 ? 5.372 0.860 2.874 1.00 88.38 117 ARG A C 1
ATOM 945 O O . ARG A 1 117 ? 5.803 -0.290 2.885 1.00 88.38 117 ARG A O 1
ATOM 952 N N . ILE A 1 118 ? 5.242 1.579 1.773 1.00 92.25 118 ILE A N 1
ATOM 953 C CA . ILE A 1 118 ? 5.642 1.131 0.445 1.00 92.25 118 ILE A CA 1
ATOM 954 C C . ILE A 1 118 ? 6.918 1.867 0.071 1.00 92.25 118 ILE A C 1
ATOM 956 O O . ILE A 1 118 ? 6.985 3.090 0.182 1.00 92.25 118 ILE A O 1
ATOM 960 N N . VAL A 1 119 ? 7.921 1.130 -0.394 1.00 91.06 119 VAL A N 1
ATOM 961 C CA . VAL A 1 119 ? 9.152 1.721 -0.923 1.00 91.06 119 VAL A CA 1
ATOM 962 C C . VAL A 1 119 ? 9.141 1.579 -2.439 1.00 91.06 119 VAL A C 1
ATOM 964 O O . VAL A 1 119 ? 9.036 0.469 -2.962 1.00 91.06 119 VAL A O 1
ATOM 967 N N . ILE A 1 120 ? 9.237 2.702 -3.150 1.00 90.50 120 ILE A N 1
ATOM 968 C CA . ILE A 1 120 ? 9.370 2.709 -4.608 1.00 90.50 120 ILE A CA 1
ATOM 969 C C . ILE A 1 120 ? 10.852 2.769 -4.943 1.00 90.50 120 ILE A C 1
ATOM 971 O O . ILE A 1 120 ? 11.535 3.698 -4.525 1.00 90.50 120 ILE A O 1
ATOM 975 N N . ILE A 1 121 ? 11.338 1.792 -5.699 1.00 88.12 121 ILE A N 1
ATOM 976 C CA . ILE A 1 121 ? 12.744 1.639 -6.051 1.00 88.12 121 ILE A CA 1
ATOM 977 C C . ILE A 1 121 ? 12.893 1.724 -7.563 1.00 88.12 121 ILE A C 1
ATOM 979 O O . ILE A 1 121 ? 12.190 1.056 -8.318 1.00 88.12 121 ILE A O 1
ATOM 983 N N . GLY A 1 122 ? 13.864 2.513 -7.995 1.00 80.81 122 GLY A N 1
ATOM 984 C CA . GLY A 1 122 ? 14.308 2.584 -9.377 1.00 80.81 122 GLY A CA 1
ATOM 985 C C . GLY A 1 122 ? 15.398 3.635 -9.527 1.00 80.81 122 GLY A C 1
ATOM 986 O O . GLY A 1 122 ? 15.765 4.337 -8.579 1.00 80.81 122 GLY A O 1
ATOM 987 N N . ASN A 1 123 ? 15.959 3.729 -10.725 1.00 73.94 123 ASN A N 1
ATOM 988 C CA . ASN A 1 123 ? 16.934 4.763 -11.028 1.00 73.94 123 ASN A CA 1
ATOM 989 C C . ASN A 1 123 ? 16.217 6.101 -11.296 1.00 73.94 123 ASN A C 1
ATOM 991 O O . ASN A 1 123 ? 15.300 6.179 -12.109 1.00 73.94 123 ASN A O 1
ATOM 995 N N . ASP A 1 124 ? 16.611 7.149 -10.576 1.00 62.78 124 ASP A N 1
ATOM 996 C CA . ASP A 1 124 ? 15.748 8.295 -10.258 1.00 62.78 124 ASP A CA 1
ATOM 997 C C . ASP A 1 124 ? 15.156 9.007 -11.487 1.00 62.78 124 ASP A C 1
ATOM 999 O O . ASP A 1 124 ? 13.940 9.140 -11.622 1.00 62.78 124 ASP A O 1
ATOM 1003 N N . TYR A 1 125 ? 16.025 9.445 -12.402 1.00 63.84 125 TYR A N 1
ATOM 1004 C CA . TYR A 1 125 ? 15.637 10.260 -13.556 1.00 63.84 125 TYR A CA 1
ATOM 1005 C C . TYR A 1 125 ? 15.104 9.425 -14.726 1.00 63.84 125 TYR A C 1
ATOM 1007 O O . TYR A 1 125 ? 14.210 9.876 -15.433 1.00 63.84 125 TYR A O 1
ATOM 1015 N N . GLU A 1 126 ? 15.624 8.212 -14.925 1.00 68.88 126 GLU A N 1
ATOM 1016 C CA . GLU A 1 126 ? 15.294 7.382 -16.095 1.00 68.88 126 GLU A CA 1
ATOM 1017 C C . GLU A 1 126 ? 13.997 6.582 -15.901 1.00 68.88 126 GLU A C 1
ATOM 1019 O O . GLU A 1 126 ? 13.295 6.280 -16.864 1.00 68.88 126 GLU A O 1
ATOM 1024 N N . CYS A 1 127 ? 13.635 6.259 -14.655 1.00 79.25 127 CYS A N 1
ATOM 1025 C CA . CYS A 1 127 ? 12.453 5.447 -14.367 1.00 79.25 127 CYS A CA 1
ATOM 1026 C C . CYS A 1 127 ? 11.159 6.268 -14.238 1.00 79.25 127 CYS A C 1
ATOM 1028 O O . CYS A 1 127 ? 10.068 5.713 -14.346 1.00 79.25 127 CYS A O 1
ATOM 1030 N N . GLY A 1 128 ? 11.240 7.581 -13.990 1.00 82.50 128 GLY A N 1
ATOM 1031 C CA . GLY A 1 128 ? 10.065 8.451 -13.826 1.00 82.50 128 GLY A CA 1
ATOM 1032 C C . GLY A 1 128 ? 9.246 8.195 -12.552 1.00 82.50 128 GLY A C 1
ATOM 1033 O O . GLY A 1 128 ? 8.035 8.418 -12.537 1.00 82.50 128 GLY A O 1
ATOM 1034 N N . ILE A 1 129 ? 9.902 7.769 -11.463 1.00 86.31 129 ILE A N 1
ATOM 1035 C CA . ILE A 1 129 ? 9.276 7.517 -10.149 1.00 86.31 129 ILE A CA 1
ATOM 1036 C C . ILE A 1 129 ? 8.480 8.731 -9.669 1.00 86.31 129 ILE A C 1
ATOM 1038 O O . ILE A 1 129 ? 7.336 8.589 -9.244 1.00 86.31 129 ILE A O 1
ATOM 1042 N N . LYS A 1 130 ? 9.058 9.935 -9.773 1.00 83.00 130 LYS A N 1
ATOM 1043 C CA . LYS A 1 130 ? 8.386 11.180 -9.375 1.00 83.00 130 LYS A CA 1
ATOM 1044 C C . LYS A 1 130 ? 7.105 11.431 -10.168 1.00 83.00 130 LYS A C 1
ATOM 1046 O O . LYS A 1 130 ? 6.111 11.836 -9.580 1.00 83.00 130 LYS A O 1
ATOM 1051 N N . SER A 1 131 ? 7.107 11.181 -11.477 1.00 86.19 131 SER A N 1
ATOM 1052 C CA . SER A 1 131 ? 5.928 11.383 -12.328 1.00 86.19 131 SER A CA 1
ATOM 1053 C C . SER A 1 131 ? 4.821 10.379 -12.001 1.00 86.19 131 SER A C 1
ATOM 1055 O O . SER A 1 131 ? 3.653 10.758 -11.965 1.00 86.19 131 SER A O 1
ATOM 1057 N N . ILE A 1 132 ? 5.179 9.125 -11.700 1.00 89.69 132 ILE A N 1
ATOM 1058 C CA . ILE A 1 132 ? 4.234 8.112 -11.204 1.00 89.69 132 ILE A CA 1
ATOM 1059 C C . ILE A 1 132 ? 3.670 8.530 -9.847 1.00 89.69 132 ILE A C 1
ATOM 1061 O O . ILE A 1 132 ? 2.456 8.508 -9.661 1.00 89.69 132 ILE A O 1
ATOM 1065 N N . LEU A 1 133 ? 4.534 8.949 -8.918 1.00 89.25 133 LEU A N 1
ATOM 1066 C CA . LEU A 1 133 ? 4.131 9.351 -7.576 1.00 89.25 133 LEU A CA 1
ATOM 1067 C C . LEU A 1 133 ? 3.210 10.569 -7.612 1.00 89.25 133 LEU A C 1
ATOM 1069 O O . LEU A 1 133 ? 2.127 10.502 -7.049 1.00 89.25 133 LEU A O 1
ATOM 1073 N N . ARG A 1 134 ? 3.582 11.631 -8.339 1.00 87.12 134 ARG A N 1
ATOM 1074 C CA . ARG A 1 134 ? 2.773 12.851 -8.489 1.00 87.12 134 ARG A CA 1
ATOM 1075 C C . ARG A 1 134 ? 1.425 12.558 -9.140 1.00 87.12 134 ARG A C 1
ATOM 1077 O O . ARG A 1 134 ? 0.403 13.080 -8.691 1.00 87.12 134 ARG A O 1
ATOM 1084 N N . ARG A 1 135 ? 1.401 11.679 -10.150 1.00 90.69 135 ARG A N 1
ATOM 1085 C CA . ARG A 1 135 ? 0.144 11.244 -10.764 1.00 90.69 135 ARG A CA 1
ATOM 1086 C C . ARG A 1 135 ? -0.708 10.478 -9.768 1.00 90.69 135 ARG A C 1
ATOM 1088 O O . ARG A 1 135 ? -1.907 10.720 -9.686 1.00 90.69 135 ARG A O 1
ATOM 1095 N N . PHE A 1 136 ? -0.095 9.584 -9.001 1.00 91.06 136 PHE A N 1
ATOM 1096 C CA . PHE A 1 136 ? -0.804 8.815 -7.998 1.00 91.06 136 PHE A CA 1
ATOM 1097 C C . PHE A 1 136 ? -1.345 9.700 -6.878 1.00 91.06 136 PHE A C 1
ATOM 1099 O O . PHE A 1 136 ? -2.503 9.534 -6.522 1.00 91.06 136 PHE A O 1
ATOM 1106 N N . THR A 1 137 ? -0.569 10.628 -6.322 1.00 86.06 137 THR A N 1
ATOM 1107 C CA . THR A 1 137 ? -0.955 11.423 -5.147 1.00 86.06 137 THR A CA 1
ATOM 1108 C C . THR A 1 137 ? -1.885 12.572 -5.515 1.00 86.06 137 THR A C 1
ATOM 1110 O O . THR A 1 137 ? -3.008 12.617 -5.007 1.00 86.06 137 THR A O 1
ATOM 1113 N N . TYR A 1 138 ? -1.455 13.426 -6.445 1.00 85.12 138 TYR A N 1
ATOM 1114 C CA . TYR A 1 138 ? -2.108 14.690 -6.802 1.00 85.12 138 TYR A CA 1
ATOM 1115 C C . TYR A 1 138 ? -2.974 14.601 -8.062 1.00 85.12 138 TYR A C 1
ATOM 1117 O O . TYR A 1 138 ? -3.703 15.535 -8.375 1.00 85.12 138 TYR A O 1
ATOM 1125 N N . GLY A 1 139 ? -2.911 13.492 -8.806 1.00 86.00 139 GLY A N 1
ATOM 1126 C CA . GLY A 1 139 ? -3.620 13.386 -10.080 1.00 86.00 139 GLY A CA 1
ATOM 1127 C C . GLY A 1 139 ? -2.996 14.244 -11.181 1.00 86.00 139 GLY A C 1
ATOM 1128 O O . GLY A 1 139 ? -3.640 14.465 -12.199 1.00 86.00 139 GLY A O 1
ATOM 1129 N N . GLU A 1 140 ? -1.748 14.691 -11.022 1.00 84.94 140 GLU A N 1
ATOM 1130 C CA . GLU A 1 140 ? -1.044 15.569 -11.961 1.00 84.94 140 GLU A CA 1
ATOM 1131 C C . GLU A 1 140 ? 0.139 14.862 -12.627 1.00 84.94 140 GLU A C 1
ATOM 1133 O O . GLU A 1 140 ? 0.809 14.033 -12.016 1.00 84.94 140 GLU A O 1
ATOM 1138 N N . TYR A 1 141 ? 0.455 15.23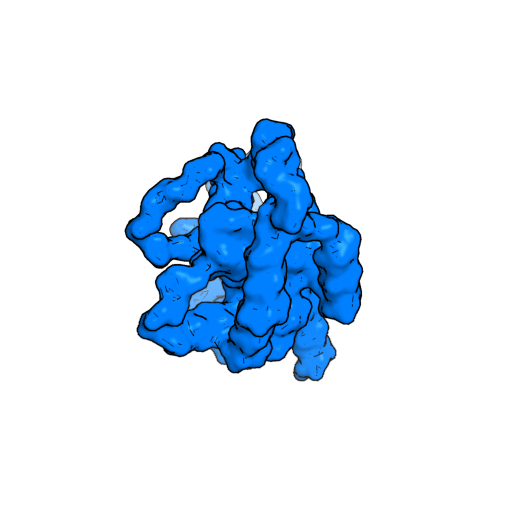7 -13.867 1.00 81.44 141 TYR A N 1
ATOM 1139 C CA . TYR A 1 141 ? 1.678 14.799 -14.539 1.00 81.44 141 TYR A CA 1
ATOM 1140 C C . TYR A 1 141 ? 2.631 15.972 -14.729 1.00 81.44 141 TYR A C 1
ATOM 1142 O O . TYR A 1 141 ? 2.250 16.994 -15.297 1.00 81.44 141 TYR A O 1
ATOM 1150 N N . SER A 1 142 ? 3.883 15.788 -14.307 1.00 72.75 142 SER A N 1
ATOM 1151 C CA . SER A 1 142 ? 4.985 16.682 -14.654 1.00 72.75 142 SER A CA 1
ATOM 1152 C C . SER A 1 142 ? 6.086 15.892 -15.368 1.00 72.75 142 SER A C 1
ATOM 1154 O O . SER A 1 142 ? 6.536 14.868 -14.835 1.00 72.75 142 SER A O 1
ATOM 1156 N N . PRO A 1 143 ? 6.513 16.337 -16.566 1.00 64.38 143 PRO A N 1
ATOM 1157 C CA . PRO A 1 143 ? 7.611 15.720 -17.303 1.00 64.38 143 PRO A CA 1
ATOM 1158 C C . PRO A 1 143 ? 8.985 16.113 -16.745 1.00 64.38 143 PRO A C 1
ATOM 1160 O O . PRO A 1 143 ? 9.969 15.440 -17.038 1.00 64.38 143 PRO A O 1
ATOM 1163 N N . LEU A 1 144 ? 9.070 17.201 -15.967 1.00 58.72 144 LEU A N 1
ATOM 1164 C CA . LEU A 1 144 ? 10.325 17.688 -15.410 1.00 58.72 144 LEU A CA 1
ATOM 1165 C C . LEU A 1 144 ? 10.492 17.195 -13.967 1.00 58.72 144 LEU A C 1
ATOM 1167 O O . LEU A 1 144 ? 9.613 17.418 -13.130 1.00 58.72 144 LEU A O 1
ATOM 1171 N N . PRO A 1 145 ? 11.626 16.568 -13.634 1.00 55.50 145 PRO A N 1
ATOM 1172 C CA . PRO A 1 145 ? 11.992 16.328 -12.251 1.00 55.50 145 PRO A CA 1
ATOM 1173 C C . PRO A 1 145 ? 12.343 17.673 -11.606 1.00 55.50 145 PRO A C 1
ATOM 1175 O O . PRO A 1 145 ? 13.446 18.187 -11.769 1.00 55.50 145 PRO A O 1
ATOM 1178 N N . GLU A 1 146 ? 11.403 18.257 -10.867 1.00 53.78 146 GLU A N 1
ATOM 1179 C CA . GLU A 1 146 ? 11.689 19.408 -10.005 1.00 53.78 146 GLU A CA 1
ATOM 1180 C C . GLU A 1 146 ? 12.812 19.035 -9.008 1.00 53.78 146 GLU A C 1
ATOM 1182 O O . GLU A 1 146 ? 12.903 17.882 -8.544 1.00 53.78 146 GLU A O 1
ATOM 1187 N N . SER A 1 147 ? 13.733 19.975 -8.755 1.00 45.47 147 SER A N 1
ATOM 1188 C CA . SER A 1 147 ? 14.944 19.739 -7.962 1.00 45.47 147 SER A CA 1
ATOM 1189 C C . SER A 1 147 ? 14.602 19.350 -6.517 1.00 45.47 147 SER A C 1
ATOM 1191 O O . SER A 1 147 ? 13.678 19.873 -5.904 1.00 45.47 147 SER A O 1
ATOM 1193 N N . GLN A 1 148 ? 15.334 18.370 -5.981 1.00 50.38 148 GLN A N 1
ATOM 1194 C CA . GLN A 1 148 ? 15.137 17.832 -4.635 1.00 50.38 148 GLN A CA 1
ATOM 1195 C C . GLN A 1 148 ? 15.912 18.649 -3.602 1.00 50.38 148 GLN A C 1
ATOM 1197 O O . GLN A 1 148 ? 17.138 18.575 -3.567 1.00 50.38 148 GLN A O 1
ATOM 1202 N N . VAL A 1 149 ? 15.206 19.294 -2.678 1.00 37.06 149 VAL A N 1
ATOM 1203 C CA . VAL A 1 149 ? 15.652 19.359 -1.280 1.00 37.06 149 VAL A CA 1
ATOM 1204 C C . VAL A 1 149 ? 14.435 19.067 -0.408 1.00 37.06 149 VAL A C 1
ATOM 1206 O O . VAL A 1 149 ? 13.568 19.913 -0.243 1.00 37.06 149 VAL A O 1
ATOM 1209 N N . GLY A 1 150 ? 14.364 17.842 0.107 1.00 44.62 150 GLY A N 1
ATOM 1210 C CA . GLY A 1 150 ? 13.301 17.390 1.002 1.00 44.62 150 GLY A CA 1
ATOM 1211 C C . GLY A 1 150 ? 13.119 15.883 0.899 1.00 44.62 150 GLY A C 1
ATOM 1212 O O . GLY A 1 150 ? 12.565 15.383 -0.074 1.00 44.62 150 GLY A O 1
ATOM 1213 N N . VAL A 1 151 ? 13.641 15.145 1.877 1.00 50.53 151 VAL A N 1
ATOM 1214 C CA . VAL A 1 151 ? 13.317 13.727 2.072 1.00 50.53 151 VAL A CA 1
ATOM 1215 C C . VAL A 1 151 ? 11.943 13.689 2.732 1.00 50.53 151 VAL A C 1
ATOM 1217 O O . VAL A 1 151 ? 11.847 13.578 3.950 1.00 50.53 151 VAL A O 1
ATOM 1220 N N . GLU A 1 152 ? 10.886 13.842 1.943 1.00 65.38 152 GLU A N 1
ATOM 1221 C CA . GLU A 1 152 ? 9.519 13.678 2.429 1.00 65.38 152 GLU A CA 1
ATOM 1222 C C . GLU A 1 152 ? 8.871 12.516 1.681 1.00 65.38 152 GLU A C 1
ATOM 1224 O O . GLU A 1 152 ? 8.883 12.429 0.453 1.00 65.38 152 GLU A O 1
ATOM 1229 N N . PHE A 1 153 ? 8.409 11.546 2.461 1.00 72.44 153 PHE A N 1
ATOM 1230 C CA . PHE A 1 153 ? 7.550 10.480 1.981 1.00 72.44 153 PHE A CA 1
ATOM 1231 C C . PHE A 1 153 ? 6.157 11.057 1.743 1.00 72.44 153 PHE A C 1
ATOM 1233 O O . PHE A 1 153 ? 5.719 11.962 2.451 1.00 72.44 153 PHE A O 1
ATOM 1240 N N . GLU A 1 154 ? 5.441 10.501 0.779 1.00 81.88 154 GLU A N 1
ATOM 1241 C CA . GLU A 1 154 ? 4.081 10.926 0.468 1.00 81.88 154 GLU A CA 1
ATOM 1242 C C . GLU A 1 154 ? 3.067 10.071 1.231 1.00 81.88 154 GLU A C 1
ATOM 1244 O O . GLU A 1 154 ? 3.287 8.879 1.470 1.00 81.88 154 GLU A O 1
ATOM 1249 N N . ILE A 1 155 ? 1.937 10.667 1.615 1.00 83.00 155 ILE A N 1
ATOM 1250 C CA . ILE A 1 155 ? 0.842 9.956 2.283 1.00 83.00 155 ILE A CA 1
ATOM 1251 C C . ILE A 1 155 ? -0.397 9.999 1.400 1.00 83.00 155 ILE A C 1
ATOM 1253 O O . ILE A 1 155 ? -0.841 11.071 0.995 1.00 83.00 155 ILE A O 1
ATOM 1257 N N . LYS A 1 156 ? -1.015 8.839 1.165 1.00 83.44 156 LYS A N 1
ATOM 1258 C CA . LYS A 1 156 ? -2.298 8.753 0.460 1.00 83.44 156 LYS A CA 1
ATOM 1259 C C . LYS A 1 156 ? -3.224 7.743 1.123 1.00 83.44 156 LYS A C 1
ATOM 1261 O O . LYS A 1 156 ? -2.832 6.603 1.351 1.00 83.44 156 LYS A O 1
ATOM 1266 N N . MET A 1 157 ? -4.457 8.159 1.400 1.00 83.31 157 MET A N 1
ATOM 1267 C CA . MET A 1 157 ? -5.523 7.242 1.806 1.00 83.31 157 MET A CA 1
ATOM 1268 C C . MET A 1 157 ? -6.089 6.548 0.565 1.00 83.31 157 MET A C 1
ATOM 1270 O O . MET A 1 157 ? -6.360 7.197 -0.450 1.00 83.31 157 MET A O 1
ATOM 1274 N N . VAL A 1 158 ? -6.254 5.230 0.634 1.00 86.38 158 VAL A N 1
ATOM 1275 C CA . VAL A 1 158 ? -6.884 4.416 -0.412 1.00 86.38 158 VAL A CA 1
ATOM 1276 C C . VAL A 1 158 ? -7.919 3.488 0.206 1.00 86.38 158 VAL A C 1
ATOM 1278 O O . VAL A 1 158 ? -7.773 3.077 1.351 1.00 86.38 158 VAL A O 1
ATOM 1281 N N . ARG A 1 159 ? -8.955 3.132 -0.556 1.00 80.19 159 ARG A N 1
ATOM 1282 C CA . ARG A 1 159 ? -9.970 2.169 -0.121 1.00 80.19 159 ARG A CA 1
ATOM 1283 C C . ARG A 1 159 ? -9.723 0.819 -0.789 1.00 80.19 159 ARG A C 1
ATOM 1285 O O . ARG A 1 159 ? -9.652 0.761 -2.016 1.00 80.19 159 ARG A O 1
ATOM 1292 N N . ILE A 1 160 ? -9.589 -0.248 -0.003 1.00 83.56 160 ILE A N 1
ATOM 1293 C CA . ILE A 1 160 ? -9.337 -1.616 -0.480 1.00 83.56 160 ILE A CA 1
ATOM 1294 C C . ILE A 1 160 ? -10.290 -2.573 0.219 1.00 83.56 160 ILE A C 1
ATOM 1296 O O . ILE A 1 160 ? -10.240 -2.712 1.438 1.00 83.56 160 ILE A O 1
ATOM 1300 N N . ASP A 1 161 ? -11.140 -3.241 -0.564 1.00 77.69 161 ASP A N 1
ATOM 1301 C CA . ASP A 1 161 ? -12.144 -4.194 -0.072 1.00 77.69 161 ASP A CA 1
ATOM 1302 C C . ASP A 1 161 ? -12.959 -3.597 1.094 1.00 77.69 161 ASP A C 1
ATOM 1304 O O . ASP A 1 161 ? -13.094 -4.184 2.161 1.00 77.69 161 ASP A O 1
ATOM 1308 N N . ASP A 1 162 ? -13.421 -2.359 0.880 1.00 71.75 162 ASP A N 1
ATOM 1309 C CA . ASP A 1 162 ? -14.173 -1.513 1.815 1.00 71.75 162 ASP A CA 1
ATOM 1310 C C . ASP A 1 162 ? -13.456 -0.988 3.063 1.00 71.75 162 ASP A C 1
ATOM 1312 O O . ASP A 1 162 ? -14.056 -0.225 3.819 1.00 71.75 162 ASP A O 1
ATOM 1316 N N . GLU A 1 163 ? -12.170 -1.271 3.242 1.00 70.69 163 GLU A N 1
ATOM 1317 C CA . GLU A 1 163 ? -11.347 -0.690 4.310 1.00 70.69 163 GLU A CA 1
ATOM 1318 C C . GLU A 1 163 ? -10.546 0.513 3.818 1.00 70.69 163 GLU A C 1
ATOM 1320 O O . GLU A 1 163 ? -10.039 0.525 2.694 1.00 70.69 163 GLU A O 1
ATOM 1325 N N . GLU A 1 164 ? -10.409 1.526 4.671 1.00 73.31 164 GLU A N 1
ATOM 1326 C CA . GLU A 1 164 ? -9.566 2.685 4.387 1.00 73.31 164 GLU A CA 1
ATOM 1327 C C . GLU A 1 164 ? -8.145 2.442 4.912 1.00 73.31 164 GLU A C 1
ATOM 1329 O O . GLU A 1 164 ? -7.929 2.201 6.097 1.00 73.31 164 GLU A O 1
ATOM 1334 N N . ILE A 1 165 ? -7.165 2.503 4.016 1.00 82.06 165 ILE A N 1
ATOM 1335 C CA . ILE A 1 165 ? -5.768 2.158 4.273 1.00 82.06 165 ILE A CA 1
ATOM 1336 C C . ILE A 1 165 ? -4.906 3.388 4.010 1.00 82.06 165 ILE A C 1
ATOM 1338 O O . ILE A 1 165 ? -5.043 4.065 2.987 1.00 82.06 165 ILE A O 1
ATOM 1342 N N . LYS A 1 166 ? -3.980 3.666 4.928 1.00 82.06 166 LYS A N 1
ATOM 1343 C CA . LYS A 1 166 ? -3.042 4.782 4.821 1.00 82.06 166 LYS A CA 1
ATOM 1344 C C . LYS A 1 166 ? -1.745 4.307 4.177 1.00 82.06 166 LYS A C 1
ATOM 1346 O O . LYS A 1 166 ? -0.943 3.621 4.804 1.00 82.06 166 LYS A O 1
ATOM 1351 N N . LEU A 1 167 ? -1.486 4.706 2.941 1.00 89.62 167 LEU A N 1
ATOM 1352 C CA . LEU A 1 167 ? -0.211 4.422 2.286 1.00 89.62 167 LEU A CA 1
ATOM 1353 C C . LEU A 1 167 ? 0.825 5.475 2.690 1.00 89.62 167 LEU A C 1
ATOM 1355 O O . LEU A 1 167 ? 0.570 6.670 2.567 1.00 89.62 167 LEU A O 1
ATOM 1359 N N . GLN A 1 168 ? 1.989 5.025 3.159 1.00 87.88 168 GLN A N 1
ATOM 1360 C CA . GLN A 1 168 ? 3.201 5.827 3.333 1.00 87.88 168 GLN A CA 1
ATOM 1361 C C . GLN A 1 168 ? 4.183 5.432 2.235 1.00 87.88 168 GLN A C 1
ATOM 1363 O O . GLN A 1 168 ? 4.721 4.325 2.257 1.00 87.88 168 GLN A O 1
ATOM 1368 N N . ILE A 1 169 ? 4.396 6.317 1.270 1.00 89.19 169 ILE A N 1
ATOM 1369 C CA . ILE A 1 169 ? 5.119 6.014 0.041 1.00 89.19 169 ILE A CA 1
ATOM 1370 C C . ILE A 1 169 ? 6.483 6.685 0.085 1.00 89.19 169 ILE A C 1
ATOM 1372 O O . ILE A 1 169 ? 6.596 7.909 0.080 1.00 89.19 169 ILE A O 1
ATOM 1376 N N . TRP A 1 170 ? 7.521 5.862 0.110 1.00 86.25 170 TRP A N 1
ATOM 1377 C CA . TRP A 1 170 ? 8.908 6.283 0.209 1.00 86.25 170 TRP A CA 1
ATOM 1378 C C . TRP A 1 170 ? 9.564 6.171 -1.168 1.00 86.25 170 TRP A C 1
ATOM 1380 O O . TRP A 1 170 ? 9.926 5.061 -1.572 1.00 86.25 170 TRP A O 1
ATOM 1390 N N . PRO A 1 171 ? 9.716 7.279 -1.919 1.00 82.56 171 PRO A N 1
ATOM 1391 C CA . PRO A 1 171 ? 10.525 7.257 -3.127 1.00 82.56 171 PRO A CA 1
ATOM 1392 C C . PRO A 1 171 ? 11.986 7.025 -2.734 1.00 82.56 171 PRO A C 1
ATOM 1394 O O . PRO A 1 171 ? 12.570 7.791 -1.966 1.00 82.56 171 PRO A O 1
ATOM 1397 N N . PHE A 1 172 ? 12.579 5.953 -3.248 1.00 74.25 172 PHE A N 1
ATOM 1398 C CA . PHE A 1 172 ? 13.965 5.595 -3.000 1.00 74.25 172 PHE A CA 1
ATOM 1399 C C . PHE A 1 172 ? 14.756 5.636 -4.300 1.00 74.25 172 PHE A C 1
ATOM 1401 O O . PHE A 1 172 ? 14.487 4.890 -5.241 1.00 74.25 172 PHE A O 1
ATOM 1408 N N . ASN A 1 173 ? 15.755 6.512 -4.336 1.00 65.75 173 ASN A N 1
ATOM 1409 C CA . ASN A 1 173 ? 16.620 6.692 -5.487 1.00 65.75 173 ASN A CA 1
ATOM 1410 C C . ASN A 1 173 ? 18.070 6.303 -5.174 1.00 65.75 173 ASN A C 1
ATOM 1412 O O . ASN A 1 173 ? 18.528 6.356 -4.032 1.00 65.75 173 ASN A O 1
ATOM 1416 N N . ARG A 1 174 ? 18.818 5.910 -6.211 1.00 54.44 174 ARG A N 1
ATOM 1417 C CA . ARG A 1 174 ? 20.232 5.509 -6.091 1.00 54.44 174 ARG A CA 1
ATOM 1418 C C . ARG A 1 174 ? 21.105 6.621 -5.488 1.00 54.44 174 ARG A C 1
ATOM 1420 O O . ARG A 1 174 ? 22.038 6.318 -4.757 1.00 54.44 174 ARG A O 1
ATOM 1427 N N . TYR A 1 175 ? 20.796 7.898 -5.707 1.00 53.12 175 TYR A N 1
ATOM 1428 C CA . TYR A 1 175 ? 21.596 9.012 -5.174 1.00 53.12 175 TYR A CA 1
ATOM 1429 C C . TYR A 1 175 ? 21.519 9.161 -3.644 1.00 53.12 175 TYR A C 1
ATOM 1431 O O . TYR A 1 175 ? 22.475 9.628 -3.027 1.00 53.12 175 TYR A O 1
ATOM 1439 N N . LEU A 1 176 ? 20.451 8.679 -2.997 1.00 52.56 176 LEU A N 1
ATOM 1440 C CA . LEU A 1 176 ? 20.365 8.591 -1.532 1.00 52.56 176 LEU A CA 1
ATOM 1441 C C . LEU A 1 176 ? 21.301 7.518 -0.933 1.00 52.56 176 LEU A C 1
ATOM 1443 O O . LEU A 1 176 ? 21.446 7.457 0.291 1.00 52.56 176 LEU A O 1
ATOM 1447 N N . THR A 1 177 ? 21.937 6.676 -1.765 1.00 47.91 177 THR A N 1
ATOM 1448 C CA . THR A 1 177 ? 22.666 5.473 -1.326 1.00 47.91 177 THR A CA 1
ATOM 1449 C C . THR A 1 177 ? 24.170 5.607 -1.156 1.00 47.91 177 THR A C 1
ATOM 1451 O O . THR A 1 177 ? 24.752 4.718 -0.539 1.00 47.91 177 THR A O 1
ATOM 1454 N N . GLU A 1 178 ? 24.818 6.684 -1.599 1.00 52.28 178 GLU A N 1
ATOM 1455 C CA . GLU A 1 178 ? 26.279 6.772 -1.443 1.00 52.28 178 GLU A CA 1
ATOM 1456 C C . GLU A 1 178 ? 26.734 6.944 0.022 1.00 52.28 178 GLU A C 1
ATOM 1458 O O . GLU A 1 178 ? 27.936 6.972 0.274 1.00 52.28 178 GLU A O 1
ATOM 1463 N N . LYS A 1 179 ? 25.821 7.075 1.009 1.00 51.66 179 LYS A N 1
ATOM 1464 C CA . LYS A 1 179 ? 26.204 7.540 2.359 1.00 51.66 179 LYS A CA 1
ATOM 1465 C C . LYS A 1 179 ? 25.706 6.796 3.613 1.00 51.66 179 LYS A C 1
ATOM 1467 O O . LYS A 1 179 ? 26.144 7.218 4.676 1.00 51.66 179 LYS A O 1
ATOM 1472 N N . SER A 1 180 ? 24.899 5.722 3.579 1.00 56.62 180 SER A N 1
ATOM 1473 C CA . SER A 1 180 ? 24.794 4.802 4.748 1.00 56.62 180 SER A CA 1
ATOM 1474 C C . SER A 1 180 ? 23.923 3.554 4.539 1.00 56.62 180 SER A C 1
ATOM 1476 O O . SER A 1 180 ? 22.742 3.643 4.194 1.00 56.62 180 SER A O 1
ATOM 1478 N N . ASP A 1 181 ? 24.473 2.386 4.882 1.00 66.06 181 ASP A N 1
ATOM 1479 C CA . ASP A 1 181 ? 23.727 1.127 5.041 1.00 66.06 181 ASP A CA 1
ATOM 1480 C C . ASP A 1 181 ? 22.608 1.237 6.094 1.00 66.06 181 ASP A C 1
ATOM 1482 O O . ASP A 1 181 ? 21.561 0.605 5.955 1.00 66.06 181 ASP A O 1
ATOM 1486 N N . ASP A 1 182 ? 22.773 2.111 7.089 1.00 64.56 182 ASP A N 1
ATOM 1487 C CA . ASP A 1 182 ? 21.776 2.368 8.133 1.00 64.56 182 ASP A CA 1
ATOM 1488 C C . ASP A 1 182 ? 20.450 2.902 7.577 1.00 64.56 182 ASP A C 1
ATOM 1490 O O . ASP A 1 182 ? 19.379 2.504 8.037 1.00 64.56 182 ASP A O 1
ATOM 1494 N N . LYS A 1 183 ? 20.489 3.762 6.547 1.00 64.81 183 LYS A N 1
ATOM 1495 C CA . LYS A 1 183 ? 19.268 4.282 5.907 1.00 64.81 183 LYS A CA 1
ATOM 1496 C C . LYS A 1 183 ? 18.526 3.198 5.131 1.00 64.81 183 LYS A C 1
ATOM 1498 O O . LYS A 1 183 ? 17.299 3.148 5.185 1.00 64.81 183 LYS A O 1
ATOM 1503 N N . LYS A 1 184 ? 19.259 2.321 4.435 1.00 68.12 184 LYS A N 1
ATOM 1504 C CA . LYS A 1 184 ? 18.674 1.166 3.732 1.00 68.12 184 LYS A CA 1
ATOM 1505 C C . LYS A 1 184 ? 18.044 0.205 4.726 1.00 68.12 184 LYS A C 1
ATOM 1507 O O . LYS A 1 184 ? 16.901 -0.190 4.541 1.00 68.12 184 LYS A O 1
ATOM 1512 N N . ASN A 1 185 ? 18.755 -0.097 5.810 1.00 68.00 185 ASN A N 1
ATOM 1513 C CA . ASN A 1 185 ? 18.253 -0.950 6.876 1.00 68.00 185 ASN A CA 1
ATOM 1514 C C . ASN A 1 185 ? 16.976 -0.364 7.499 1.00 68.00 185 ASN A C 1
ATOM 1516 O O . ASN A 1 185 ? 15.990 -1.074 7.635 1.00 68.00 185 ASN A O 1
ATOM 1520 N N . PHE A 1 186 ? 16.936 0.939 7.791 1.00 69.62 186 PHE A N 1
ATOM 1521 C CA . PHE A 1 186 ? 15.733 1.590 8.319 1.00 69.62 186 PHE A CA 1
ATOM 1522 C C . PHE A 1 186 ? 14.534 1.494 7.359 1.00 69.62 186 PHE A C 1
ATOM 1524 O O . PHE A 1 186 ? 13.454 1.060 7.761 1.00 69.62 186 PHE A O 1
ATOM 1531 N N . LEU A 1 187 ? 14.721 1.861 6.086 1.00 72.25 187 LEU A N 1
ATOM 1532 C CA . LEU A 1 187 ? 13.629 1.918 5.110 1.00 72.25 187 LEU A CA 1
ATOM 1533 C C . LEU A 1 187 ? 13.151 0.529 4.672 1.00 72.25 187 LEU A C 1
ATOM 1535 O O . LEU A 1 187 ? 11.950 0.289 4.612 1.00 72.25 187 LEU A O 1
ATOM 1539 N N . PHE A 1 188 ? 14.069 -0.393 4.377 1.00 81.69 188 PHE A N 1
ATOM 1540 C CA . PHE A 1 188 ? 13.725 -1.690 3.784 1.00 81.69 188 PHE A CA 1
ATOM 1541 C C . PHE A 1 188 ? 13.216 -2.669 4.845 1.00 81.69 188 PHE A C 1
ATOM 1543 O O . PHE A 1 188 ? 12.268 -3.415 4.594 1.00 81.69 188 PHE A O 1
ATOM 1550 N N . LYS A 1 189 ? 13.770 -2.626 6.065 1.00 77.94 189 LYS A N 1
ATOM 1551 C CA . LYS A 1 189 ? 13.284 -3.447 7.183 1.00 77.94 189 LYS A CA 1
ATOM 1552 C C . LYS A 1 189 ? 11.882 -3.037 7.626 1.00 77.94 189 LYS A C 1
ATOM 1554 O O . LYS A 1 189 ? 11.102 -3.898 8.029 1.00 77.94 189 LYS A O 1
ATOM 1559 N N . GLY A 1 190 ? 11.578 -1.739 7.559 1.00 75.94 190 GLY A N 1
ATOM 1560 C CA . GLY A 1 190 ? 10.272 -1.172 7.897 1.00 75.94 190 GLY A CA 1
ATOM 1561 C C . GLY A 1 190 ? 9.254 -1.178 6.753 1.00 75.94 190 GLY A C 1
ATOM 1562 O O . GLY A 1 190 ? 8.125 -0.741 6.970 1.00 75.94 190 GLY A O 1
ATOM 1563 N N . ALA A 1 191 ? 9.635 -1.632 5.556 1.00 86.25 191 ALA A N 1
ATOM 1564 C CA . ALA A 1 191 ? 8.738 -1.721 4.412 1.00 86.25 191 ALA A CA 1
ATOM 1565 C C . ALA A 1 191 ? 7.759 -2.891 4.569 1.00 86.25 191 ALA A C 1
ATOM 1567 O O . ALA A 1 191 ? 8.124 -3.967 5.046 1.00 86.25 191 ALA A O 1
ATOM 1568 N N . HIS A 1 192 ? 6.528 -2.691 4.106 1.00 90.81 192 HIS A N 1
ATOM 1569 C CA . HIS A 1 192 ? 5.518 -3.736 3.948 1.00 90.81 192 HIS A CA 1
ATOM 1570 C C . HIS A 1 192 ? 5.511 -4.305 2.524 1.00 90.81 192 HIS A C 1
ATOM 1572 O O . HIS A 1 192 ? 5.153 -5.467 2.343 1.00 90.81 192 HIS A O 1
ATOM 1578 N N . GLY A 1 193 ? 5.968 -3.537 1.530 1.00 93.94 193 GLY A N 1
ATOM 1579 C CA . GLY A 1 193 ? 6.139 -3.998 0.154 1.00 93.94 193 GLY A CA 1
ATOM 1580 C C . GLY A 1 193 ? 6.950 -3.035 -0.713 1.00 93.94 193 GLY A C 1
ATOM 1581 O O . GLY A 1 193 ? 7.212 -1.893 -0.321 1.00 93.94 193 GLY A O 1
ATOM 1582 N N . PHE A 1 194 ? 7.337 -3.510 -1.896 1.00 94.25 194 PHE A N 1
ATOM 1583 C CA . PHE A 1 194 ? 8.217 -2.805 -2.826 1.00 94.25 194 PHE A CA 1
ATOM 1584 C C . PHE A 1 194 ? 7.572 -2.615 -4.200 1.00 94.25 194 PHE A C 1
ATOM 1586 O O . PHE A 1 194 ? 6.966 -3.533 -4.755 1.00 94.25 194 PHE A O 1
ATOM 1593 N N . MET A 1 195 ? 7.752 -1.429 -4.778 1.00 94.75 195 MET A N 1
ATOM 1594 C CA . MET A 1 195 ? 7.421 -1.153 -6.178 1.00 94.75 195 MET A CA 1
ATOM 1595 C C . MET A 1 195 ? 8.717 -0.991 -6.958 1.00 94.75 195 MET A C 1
ATOM 1597 O O . MET A 1 195 ? 9.503 -0.088 -6.689 1.00 94.75 195 MET A O 1
ATOM 1601 N N . LEU A 1 196 ? 8.936 -1.889 -7.906 1.00 93.31 196 LEU A N 1
ATOM 1602 C CA . LEU A 1 196 ? 10.129 -1.969 -8.731 1.00 93.31 196 LEU A CA 1
ATOM 1603 C C . LEU A 1 196 ? 9.851 -1.242 -10.046 1.00 93.31 196 LEU A C 1
ATOM 1605 O O . LEU A 1 196 ? 9.047 -1.721 -10.836 1.00 93.31 196 LEU A O 1
ATOM 1609 N N . VAL A 1 197 ? 10.471 -0.086 -10.277 1.00 91.88 197 VAL A N 1
ATOM 1610 C CA . VAL A 1 197 ? 10.174 0.773 -11.434 1.00 91.88 197 VAL A CA 1
ATOM 1611 C C . VAL A 1 197 ? 11.375 0.856 -12.367 1.00 91.88 197 VAL A C 1
ATOM 1613 O O . VAL A 1 197 ? 12.472 1.230 -11.948 1.00 91.88 197 VAL A O 1
ATOM 1616 N N . TYR A 1 198 ? 11.148 0.592 -13.652 1.00 90.81 198 TYR A N 1
ATOM 1617 C CA . TYR A 1 198 ? 12.112 0.835 -14.727 1.00 90.81 198 TYR A CA 1
ATOM 1618 C C . TYR A 1 198 ? 11.449 1.572 -15.899 1.00 90.81 198 TYR A C 1
ATOM 1620 O O . TYR A 1 198 ? 10.234 1.494 -16.091 1.00 90.81 198 TYR A O 1
ATOM 1628 N N . GLY A 1 199 ? 12.236 2.313 -16.679 1.00 88.00 199 GLY A N 1
ATOM 1629 C CA . GLY A 1 199 ? 11.749 3.003 -17.877 1.00 88.00 199 GLY A CA 1
ATOM 1630 C C . GLY A 1 199 ? 11.784 2.088 -19.100 1.00 88.00 199 GLY A C 1
ATOM 1631 O O . GLY A 1 199 ? 12.788 1.415 -19.335 1.00 88.00 199 GLY A O 1
ATOM 1632 N N . CYS A 1 200 ? 10.732 2.090 -19.928 1.00 86.56 200 CYS A N 1
ATOM 1633 C CA . CYS A 1 200 ? 10.670 1.266 -21.148 1.00 86.56 200 CYS A CA 1
ATOM 1634 C C . CYS A 1 200 ? 11.816 1.552 -22.145 1.00 86.56 200 CYS A C 1
ATOM 1636 O O . CYS A 1 200 ? 12.174 0.695 -22.952 1.00 86.56 200 CYS A O 1
ATOM 1638 N N . HIS A 1 201 ? 12.413 2.743 -22.072 1.00 79.25 201 HIS A N 1
ATOM 1639 C CA . HIS A 1 201 ? 13.473 3.244 -22.948 1.00 79.25 201 HIS A CA 1
ATOM 1640 C C . HIS A 1 201 ? 14.895 3.066 -22.388 1.00 79.25 201 HIS A C 1
ATOM 1642 O O . HIS A 1 201 ? 15.852 3.498 -23.034 1.00 79.25 201 HIS A O 1
ATOM 1648 N N . SER A 1 202 ? 15.044 2.499 -21.186 1.00 81.50 202 SER A N 1
ATOM 1649 C CA . SER A 1 202 ? 16.347 2.311 -20.546 1.00 81.50 202 SER A CA 1
ATOM 1650 C C . SER A 1 202 ? 16.528 0.860 -20.119 1.00 81.50 202 SER A C 1
ATOM 1652 O O . SER A 1 202 ? 16.179 0.472 -19.002 1.00 81.50 202 SER A O 1
ATOM 1654 N N . GLN A 1 203 ? 17.146 0.065 -20.999 1.00 83.38 203 GLN A N 1
ATOM 1655 C CA . GLN A 1 203 ? 17.611 -1.287 -20.678 1.00 83.38 203 GLN A CA 1
ATOM 1656 C C . GLN A 1 203 ? 18.495 -1.293 -19.429 1.00 83.38 203 GLN A C 1
ATOM 1658 O O . GLN A 1 203 ? 18.321 -2.132 -18.554 1.00 83.38 203 GLN A O 1
ATOM 1663 N N . LYS A 1 204 ? 19.353 -0.278 -19.284 1.00 83.38 204 LYS A N 1
ATOM 1664 C CA . LYS A 1 204 ? 20.186 -0.091 -18.095 1.00 83.38 204 LYS A CA 1
ATOM 1665 C C . LYS A 1 204 ? 19.356 0.004 -16.814 1.00 83.38 204 LYS A C 1
ATOM 1667 O O . LYS A 1 204 ? 19.716 -0.610 -15.819 1.00 83.38 204 LYS A O 1
ATOM 1672 N N . SER A 1 205 ? 18.246 0.748 -16.826 1.00 84.44 205 SER A N 1
ATOM 1673 C CA . SER A 1 205 ? 17.379 0.870 -15.647 1.00 84.44 205 SER A CA 1
ATOM 1674 C C . SER A 1 205 ? 16.756 -0.467 -15.233 1.00 84.44 205 SER A C 1
ATOM 1676 O O . SER A 1 205 ? 16.583 -0.718 -14.041 1.00 84.44 205 SER A O 1
ATOM 1678 N N . PHE A 1 206 ? 16.469 -1.339 -16.204 1.00 87.81 206 PHE A N 1
ATOM 1679 C CA . PHE A 1 206 ? 15.986 -2.693 -15.956 1.00 87.81 206 PHE A CA 1
ATOM 1680 C C . PHE A 1 206 ? 17.109 -3.611 -15.460 1.00 87.81 206 PHE A C 1
ATOM 1682 O O . PHE A 1 206 ? 16.931 -4.301 -14.460 1.00 87.81 206 PHE A O 1
ATOM 1689 N N . ASP A 1 207 ? 18.288 -3.566 -16.079 1.00 86.38 207 ASP A N 1
ATOM 1690 C CA . ASP A 1 207 ? 19.443 -4.373 -15.670 1.00 86.38 207 ASP A CA 1
ATOM 1691 C C . ASP A 1 207 ? 19.920 -4.014 -14.250 1.00 86.38 207 ASP A C 1
ATOM 1693 O O . ASP A 1 207 ? 20.181 -4.906 -13.442 1.00 86.38 207 ASP A O 1
ATOM 1697 N N . ASP A 1 208 ? 19.979 -2.721 -13.911 1.00 83.00 208 ASP A N 1
ATOM 1698 C CA . ASP A 1 208 ? 20.288 -2.231 -12.558 1.00 83.00 208 ASP A CA 1
ATOM 1699 C C . ASP A 1 208 ? 19.262 -2.767 -11.539 1.00 83.00 208 ASP A C 1
ATOM 1701 O O . ASP A 1 208 ? 19.604 -3.140 -10.415 1.00 83.00 208 ASP A O 1
ATOM 1705 N N . LEU A 1 209 ? 17.985 -2.836 -11.926 1.00 85.12 209 LEU A N 1
ATOM 1706 C CA . LEU A 1 209 ? 16.924 -3.386 -11.088 1.00 85.12 209 LEU A CA 1
ATOM 1707 C C . LEU A 1 209 ? 17.127 -4.870 -10.807 1.00 85.12 209 LEU A C 1
ATOM 1709 O O . LEU A 1 209 ? 17.051 -5.284 -9.649 1.00 85.12 209 LEU A O 1
ATOM 1713 N N . LEU A 1 210 ? 17.436 -5.645 -11.843 1.00 84.06 210 LEU A N 1
ATOM 1714 C CA . LEU A 1 210 ? 17.641 -7.083 -11.722 1.00 84.06 210 LEU A CA 1
ATOM 1715 C C . LEU A 1 210 ? 18.897 -7.447 -10.925 1.00 84.06 210 LEU A C 1
ATOM 1717 O O . LEU A 1 210 ? 18.857 -8.385 -10.130 1.00 84.06 210 LEU A O 1
ATOM 1721 N N . ASN A 1 211 ? 19.994 -6.718 -11.133 1.00 81.38 211 ASN A N 1
ATOM 1722 C CA . ASN A 1 211 ? 21.303 -7.087 -10.596 1.00 81.38 211 ASN A CA 1
ATOM 1723 C C . ASN A 1 211 ? 21.598 -6.455 -9.227 1.00 81.38 211 ASN A C 1
ATOM 1725 O O . ASN A 1 211 ? 22.173 -7.121 -8.367 1.00 81.38 211 ASN A O 1
ATOM 1729 N N . ASP A 1 212 ? 21.176 -5.206 -8.994 1.00 82.12 212 ASP A N 1
ATOM 1730 C CA . ASP A 1 212 ? 21.547 -4.463 -7.782 1.00 82.12 212 ASP A CA 1
ATOM 1731 C C . ASP A 1 212 ? 20.391 -4.367 -6.782 1.00 82.12 212 ASP A C 1
ATOM 1733 O O . ASP A 1 212 ? 20.573 -4.583 -5.578 1.00 82.12 212 ASP A O 1
ATOM 1737 N N . TRP A 1 213 ? 19.197 -3.984 -7.245 1.00 83.19 213 TRP A N 1
ATOM 1738 C CA . TRP A 1 213 ? 18.098 -3.638 -6.340 1.00 83.19 213 TRP A CA 1
ATOM 1739 C C . TRP A 1 213 ? 17.488 -4.854 -5.657 1.00 83.19 213 TRP A C 1
ATOM 1741 O O . TRP A 1 213 ? 17.251 -4.819 -4.449 1.00 83.19 213 TRP A O 1
ATOM 1751 N N . ILE A 1 214 ? 17.307 -5.948 -6.392 1.00 85.38 214 ILE A N 1
ATOM 1752 C CA . ILE A 1 214 ? 16.782 -7.199 -5.834 1.00 85.38 214 ILE A CA 1
ATOM 1753 C C . ILE A 1 214 ? 17.729 -7.762 -4.774 1.00 85.38 214 ILE A C 1
ATOM 1755 O O . ILE A 1 214 ? 17.285 -8.081 -3.675 1.00 85.38 214 ILE A O 1
ATOM 1759 N N . ALA A 1 215 ? 19.039 -7.772 -5.038 1.00 86.62 215 ALA A N 1
ATOM 1760 C CA . ALA A 1 215 ? 20.034 -8.222 -4.065 1.00 86.62 215 ALA A CA 1
ATOM 1761 C C . ALA A 1 215 ? 20.010 -7.380 -2.773 1.00 86.62 215 ALA A C 1
ATOM 1763 O O . ALA A 1 215 ? 20.183 -7.901 -1.669 1.00 86.62 215 ALA A O 1
ATOM 1764 N N . GLN A 1 216 ? 19.762 -6.071 -2.883 1.00 84.38 216 GLN A N 1
ATOM 1765 C CA . GLN A 1 216 ? 19.611 -5.196 -1.717 1.00 84.38 216 GLN A CA 1
ATOM 1766 C C . GLN A 1 216 ? 18.310 -5.458 -0.953 1.00 84.38 216 GLN A C 1
ATOM 1768 O O . GLN A 1 216 ? 18.330 -5.479 0.279 1.00 84.38 216 GLN A O 1
ATOM 1773 N N . ILE A 1 217 ? 17.195 -5.681 -1.652 1.00 87.12 217 ILE A N 1
ATOM 1774 C CA . ILE A 1 217 ? 15.931 -6.062 -1.014 1.00 87.12 217 ILE A CA 1
ATOM 1775 C C . ILE A 1 217 ? 16.111 -7.381 -0.259 1.00 87.12 217 ILE A C 1
ATOM 1777 O O . ILE A 1 217 ? 15.744 -7.461 0.914 1.00 87.12 217 ILE A O 1
ATOM 1781 N N . ASP A 1 218 ? 16.758 -8.369 -0.871 1.00 87.31 218 ASP A N 1
ATOM 1782 C CA . ASP A 1 218 ? 17.022 -9.662 -0.241 1.00 87.31 218 ASP A CA 1
ATOM 1783 C C . ASP A 1 218 ? 17.892 -9.540 1.016 1.00 87.31 218 ASP A C 1
ATOM 1785 O O . ASP A 1 218 ? 17.654 -10.249 1.999 1.00 87.31 218 ASP A O 1
ATOM 1789 N N . LYS A 1 219 ? 18.858 -8.611 1.014 1.00 86.75 219 LYS A N 1
ATOM 1790 C CA . LYS A 1 219 ? 19.785 -8.378 2.130 1.00 86.75 219 LYS A CA 1
ATOM 1791 C C . LYS A 1 219 ? 19.166 -7.617 3.310 1.00 86.75 219 LYS A C 1
ATOM 1793 O O . LYS A 1 219 ? 19.444 -7.973 4.452 1.00 86.75 219 LYS A O 1
ATOM 1798 N N . TYR A 1 220 ? 18.396 -6.553 3.062 1.00 84.06 220 TYR A N 1
ATOM 1799 C CA . TYR A 1 220 ? 17.952 -5.623 4.120 1.00 84.06 220 TYR A CA 1
ATOM 1800 C C . TYR A 1 220 ? 16.469 -5.752 4.506 1.00 84.06 220 TYR A C 1
ATOM 1802 O O . TYR A 1 220 ? 16.054 -5.171 5.509 1.00 84.06 220 TYR A O 1
ATOM 1810 N N . SER A 1 221 ? 15.663 -6.489 3.739 1.00 85.38 221 SER A N 1
ATOM 1811 C CA . SER A 1 221 ? 14.209 -6.577 3.954 1.00 85.38 221 SER A CA 1
ATOM 1812 C C . SER A 1 221 ? 13.811 -7.834 4.720 1.00 85.38 221 SER A C 1
ATOM 1814 O O . SER A 1 221 ? 14.525 -8.836 4.731 1.00 85.38 221 SER A O 1
ATOM 1816 N N . ASN A 1 222 ? 12.643 -7.791 5.356 1.00 84.38 222 ASN A N 1
ATOM 1817 C CA . ASN A 1 222 ? 12.075 -8.942 6.051 1.00 84.38 222 ASN A CA 1
ATOM 1818 C C . ASN A 1 222 ? 11.363 -9.901 5.067 1.00 84.38 222 ASN A C 1
ATOM 1820 O O . ASN A 1 222 ? 10.991 -9.520 3.959 1.00 84.38 222 ASN A O 1
ATOM 1824 N N . GLU A 1 223 ? 11.146 -11.154 5.474 1.00 84.12 223 GLU A N 1
ATOM 1825 C CA . GLU A 1 223 ? 10.505 -12.175 4.622 1.00 84.12 223 GLU A CA 1
ATOM 1826 C C . GLU A 1 223 ? 9.059 -11.835 4.233 1.00 84.12 223 GLU A C 1
ATOM 1828 O O . GLU A 1 223 ? 8.552 -12.328 3.226 1.00 84.12 223 GLU A O 1
ATOM 1833 N N . PHE A 1 224 ? 8.386 -10.987 5.013 1.00 84.19 224 PHE A N 1
ATOM 1834 C CA . PHE A 1 224 ? 7.041 -10.526 4.695 1.00 84.19 224 PHE A CA 1
ATOM 1835 C C . PHE A 1 224 ? 7.057 -9.591 3.480 1.00 84.19 224 PHE A C 1
ATOM 1837 O O . PHE A 1 224 ? 6.362 -9.844 2.499 1.00 84.19 224 PHE A O 1
ATOM 1844 N N . SER A 1 225 ? 7.894 -8.552 3.495 1.00 86.25 225 SER A N 1
ATOM 1845 C CA . SER A 1 225 ? 7.952 -7.560 2.422 1.00 86.25 225 SER A CA 1
ATOM 1846 C C . SER A 1 225 ? 8.566 -8.097 1.134 1.00 86.25 225 SER A C 1
ATOM 1848 O O . SER A 1 225 ? 8.169 -7.661 0.056 1.00 86.25 225 SER A O 1
ATOM 1850 N N . LYS A 1 226 ? 9.434 -9.116 1.210 1.00 87.69 226 LYS A N 1
ATOM 1851 C CA . LYS A 1 226 ? 9.943 -9.830 0.024 1.00 87.69 226 LYS A CA 1
ATOM 1852 C C . LYS A 1 226 ? 8.848 -10.521 -0.792 1.00 87.69 226 LYS A C 1
ATOM 1854 O O . LYS A 1 226 ? 8.987 -10.672 -2.000 1.00 87.69 226 LYS A O 1
ATOM 1859 N N . LYS A 1 227 ? 7.743 -10.923 -0.158 1.00 89.19 227 LYS A N 1
ATOM 1860 C CA . LYS A 1 227 ? 6.592 -11.536 -0.846 1.00 89.19 227 LYS A CA 1
ATOM 1861 C C . LYS A 1 227 ? 5.648 -10.500 -1.464 1.00 89.19 227 LYS A C 1
ATOM 1863 O O . LYS A 1 227 ? 4.762 -10.864 -2.231 1.00 89.19 227 LYS A O 1
ATOM 1868 N N . ASN A 1 228 ? 5.836 -9.221 -1.140 1.00 94.38 228 ASN A N 1
ATOM 1869 C CA . ASN A 1 228 ? 4.983 -8.116 -1.558 1.00 94.38 228 ASN A CA 1
ATOM 1870 C C . ASN A 1 228 ? 5.750 -7.216 -2.525 1.00 94.38 228 ASN A C 1
ATOM 1872 O O . ASN A 1 228 ? 6.279 -6.172 -2.137 1.00 94.38 228 ASN A O 1
ATOM 1876 N N . MET A 1 229 ? 5.819 -7.620 -3.790 1.00 95.44 229 MET A N 1
ATOM 1877 C CA . MET A 1 229 ? 6.472 -6.834 -4.834 1.00 95.44 229 MET A CA 1
ATOM 1878 C C . MET A 1 229 ? 5.554 -6.647 -6.033 1.00 95.44 229 MET A C 1
ATOM 1880 O O . MET A 1 229 ? 4.770 -7.533 -6.360 1.00 95.44 229 MET A O 1
ATOM 1884 N N . VAL A 1 230 ? 5.688 -5.510 -6.712 1.00 96.69 230 VAL A N 1
ATOM 1885 C CA . VAL A 1 230 ? 5.076 -5.245 -8.020 1.00 96.69 230 VAL A CA 1
ATOM 1886 C C . VAL A 1 230 ? 6.141 -4.669 -8.949 1.00 96.69 230 VAL A C 1
ATOM 1888 O O . VAL A 1 230 ? 6.874 -3.762 -8.553 1.00 96.69 230 VAL A O 1
ATOM 1891 N N . LEU A 1 231 ? 6.223 -5.186 -10.178 1.00 95.62 231 LEU A N 1
ATOM 1892 C CA . LEU A 1 231 ? 7.088 -4.662 -11.233 1.00 95.62 231 LEU A CA 1
ATOM 1893 C C . LEU A 1 231 ? 6.309 -3.683 -12.115 1.00 95.62 231 LEU A C 1
ATOM 1895 O O . LEU A 1 231 ? 5.213 -3.987 -12.582 1.00 95.62 231 LEU A O 1
ATOM 1899 N N . ILE A 1 232 ? 6.902 -2.523 -12.368 1.00 94.75 232 ILE A N 1
ATOM 1900 C CA . ILE A 1 232 ? 6.316 -1.433 -13.139 1.00 94.75 232 ILE A CA 1
ATOM 1901 C C . ILE A 1 232 ? 7.254 -1.048 -14.272 1.00 94.75 232 ILE A C 1
ATOM 1903 O O . ILE A 1 232 ? 8.402 -0.660 -14.048 1.00 94.75 232 ILE A O 1
ATOM 1907 N N . CYS A 1 233 ? 6.721 -1.102 -15.486 1.00 93.00 233 CYS A N 1
ATOM 1908 C CA . CYS A 1 233 ? 7.308 -0.464 -16.649 1.00 93.00 233 CYS A CA 1
ATOM 1909 C C . CYS A 1 233 ? 6.696 0.926 -16.804 1.00 93.00 233 CYS A C 1
ATOM 1911 O O . CYS A 1 233 ? 5.481 1.045 -16.927 1.00 93.00 233 CYS A O 1
ATOM 1913 N N . ASN A 1 234 ? 7.515 1.974 -16.798 1.00 90.88 234 ASN A N 1
ATOM 1914 C CA . ASN A 1 234 ? 7.050 3.312 -17.130 1.00 90.88 234 ASN A CA 1
ATOM 1915 C C . ASN A 1 234 ? 7.154 3.562 -18.642 1.00 90.88 234 ASN A C 1
ATOM 1917 O O . ASN A 1 234 ? 8.256 3.566 -19.198 1.00 90.88 234 ASN A O 1
ATOM 1921 N N . ASN A 1 235 ? 6.012 3.828 -19.274 1.00 87.56 235 ASN A N 1
ATOM 1922 C CA . ASN A 1 235 ? 5.848 4.077 -20.702 1.00 87.56 235 ASN A CA 1
ATOM 1923 C C . ASN A 1 235 ? 5.228 5.462 -20.994 1.00 87.56 235 ASN A C 1
ATOM 1925 O O . ASN A 1 235 ? 4.358 5.608 -21.849 1.00 87.56 235 ASN A O 1
ATOM 1929 N N . SER A 1 236 ? 5.642 6.504 -20.263 1.00 78.00 236 SER A N 1
ATOM 1930 C CA . SER A 1 236 ? 5.117 7.879 -20.404 1.00 78.00 236 SER A CA 1
ATOM 1931 C C . SER A 1 236 ? 5.619 8.691 -21.605 1.00 78.00 236 SER A C 1
ATOM 1933 O O . SER A 1 236 ? 5.344 9.890 -21.688 1.00 78.00 236 SER A O 1
ATOM 1935 N N . GLU A 1 237 ? 6.386 8.101 -22.517 1.00 68.88 237 GLU A N 1
ATOM 1936 C CA . GLU A 1 237 ? 7.070 8.851 -23.576 1.00 68.88 237 GLU A CA 1
ATOM 1937 C C . GLU A 1 237 ? 6.192 9.232 -24.782 1.00 68.88 237 GLU A C 1
ATOM 1939 O O . GLU A 1 237 ? 5.199 8.576 -25.099 1.00 68.88 237 GLU A O 1
ATOM 1944 N N . THR A 1 238 ? 6.597 10.293 -25.495 1.00 56.44 238 THR A N 1
ATOM 1945 C CA . THR A 1 238 ? 6.000 10.756 -26.760 1.00 56.44 238 THR A CA 1
ATOM 1946 C C . THR A 1 238 ? 6.694 10.134 -27.978 1.00 56.44 238 THR A C 1
ATOM 1948 O O . THR A 1 238 ? 7.897 9.912 -27.928 1.00 56.44 238 THR A O 1
ATOM 1951 N N . PRO A 1 239 ? 6.000 9.928 -29.117 1.00 53.41 239 PRO A N 1
ATOM 1952 C CA . PRO A 1 239 ? 6.560 9.350 -30.354 1.00 53.41 239 PRO A CA 1
ATOM 1953 C C . PRO A 1 239 ? 7.879 9.965 -30.867 1.00 53.41 239 PRO A C 1
ATOM 1955 O O . PRO A 1 239 ? 8.616 9.325 -31.607 1.00 53.41 239 PRO A O 1
ATOM 1958 N N . GLU A 1 240 ? 8.214 11.191 -30.473 1.00 50.78 240 GLU A N 1
ATOM 1959 C CA . GLU A 1 240 ? 9.434 11.899 -30.888 1.00 50.78 240 GLU A CA 1
ATOM 1960 C C . GLU A 1 240 ? 10.713 11.395 -30.195 1.00 50.78 240 GLU A C 1
ATOM 1962 O O . GLU A 1 240 ? 11.796 11.491 -30.775 1.00 50.78 240 GLU A O 1
ATOM 1967 N N . THR A 1 241 ? 10.617 10.806 -28.995 1.00 53.75 241 THR A N 1
ATOM 1968 C CA . THR A 1 241 ? 11.733 10.057 -28.385 1.00 53.75 241 THR A CA 1
ATOM 1969 C C . THR A 1 241 ? 11.818 8.624 -28.917 1.00 53.75 241 THR A C 1
ATOM 1971 O O . THR A 1 241 ? 12.894 8.023 -28.866 1.00 53.75 241 THR A O 1
ATOM 1974 N N . TYR A 1 242 ? 10.740 8.087 -29.519 1.00 50.34 242 TYR A N 1
ATOM 1975 C CA . TYR A 1 242 ? 10.718 6.726 -30.084 1.00 50.34 242 TYR A CA 1
ATOM 1976 C C . TYR A 1 242 ? 11.716 6.543 -31.227 1.00 50.34 242 TYR A C 1
ATOM 1978 O O . TYR A 1 242 ? 12.290 5.465 -31.377 1.00 50.34 242 TYR A O 1
ATOM 1986 N N . THR A 1 243 ? 11.940 7.585 -32.020 1.00 51.41 243 THR A N 1
ATOM 1987 C CA . THR A 1 243 ? 12.791 7.541 -33.214 1.00 51.41 243 THR A CA 1
ATOM 1988 C C . THR A 1 243 ? 14.278 7.729 -32.917 1.00 51.41 243 THR A C 1
ATOM 1990 O O . THR A 1 243 ? 15.106 7.405 -33.764 1.00 51.41 243 THR A O 1
ATOM 1993 N N . GLN A 1 244 ? 14.646 8.205 -31.723 1.00 55.03 244 GLN A N 1
ATOM 1994 C CA . GLN A 1 244 ? 16.027 8.606 -31.429 1.00 55.03 244 GLN A CA 1
ATOM 1995 C C . GLN A 1 244 ? 16.890 7.485 -30.819 1.00 55.03 244 GLN A C 1
ATOM 1997 O O . GLN A 1 244 ? 18.114 7.552 -30.924 1.00 55.03 244 GLN A O 1
ATOM 2002 N N . LYS A 1 245 ? 16.299 6.454 -30.186 1.00 56.66 245 LYS A N 1
ATOM 2003 C CA . LYS A 1 245 ? 17.044 5.393 -29.464 1.00 56.66 245 LYS A CA 1
ATOM 2004 C C . LYS A 1 245 ? 16.364 4.003 -29.494 1.00 56.66 245 LYS A C 1
ATOM 2006 O O . LYS A 1 245 ? 15.974 3.491 -28.445 1.00 56.66 245 LYS A O 1
ATOM 2011 N N . PRO A 1 246 ? 16.242 3.339 -30.658 1.00 57.00 246 PRO A N 1
ATOM 2012 C CA . PRO A 1 246 ? 15.573 2.035 -30.761 1.00 57.00 246 PRO A CA 1
ATOM 2013 C C . PRO A 1 246 ? 16.288 0.899 -29.999 1.00 57.00 246 PRO A C 1
ATOM 2015 O O . PRO A 1 246 ? 15.620 0.038 -29.438 1.00 57.00 246 PRO A O 1
ATOM 2018 N N . ASN A 1 247 ? 17.624 0.928 -29.905 1.00 56.78 247 ASN A N 1
ATOM 2019 C CA . ASN A 1 247 ? 18.434 -0.147 -29.299 1.00 56.78 247 ASN A CA 1
ATOM 2020 C C . ASN A 1 247 ? 18.493 -0.129 -27.759 1.00 56.78 247 ASN A C 1
ATOM 2022 O O . ASN A 1 247 ? 19.146 -0.983 -27.169 1.00 56.78 247 ASN A O 1
ATOM 2026 N N . TYR A 1 248 ? 17.870 0.854 -27.107 1.00 61.59 248 TYR A N 1
ATOM 2027 C CA . TYR A 1 248 ? 17.930 1.021 -25.647 1.00 61.59 248 TYR A CA 1
ATOM 2028 C C . TYR A 1 248 ? 16.643 0.583 -24.942 1.00 61.59 248 TYR A C 1
ATOM 2030 O O . TYR A 1 248 ? 16.525 0.724 -23.726 1.00 61.59 248 TYR A O 1
ATOM 2038 N N . ARG A 1 249 ? 15.680 0.054 -25.703 1.00 72.06 249 ARG A N 1
ATOM 2039 C CA . ARG A 1 249 ? 14.366 -0.332 -25.201 1.00 72.06 249 ARG A CA 1
ATOM 2040 C C . ARG A 1 249 ? 14.389 -1.711 -24.575 1.00 72.06 249 ARG A C 1
ATOM 2042 O O . ARG A 1 249 ? 14.975 -2.640 -25.123 1.00 72.06 249 ARG A O 1
ATOM 2049 N N . VAL A 1 250 ? 13.667 -1.829 -23.472 1.00 78.25 250 VAL A N 1
ATOM 2050 C CA . VAL A 1 250 ? 13.359 -3.121 -22.875 1.00 78.25 250 VAL A CA 1
ATOM 2051 C C . VAL A 1 250 ? 12.187 -3.711 -23.643 1.00 78.25 250 VAL A C 1
ATOM 2053 O O . VAL A 1 250 ? 11.141 -3.071 -23.755 1.00 78.25 250 VAL A O 1
ATOM 2056 N N . ASP A 1 251 ? 12.343 -4.926 -24.162 1.00 81.06 251 ASP A N 1
ATOM 2057 C CA . ASP A 1 251 ? 11.214 -5.672 -24.713 1.00 81.06 251 ASP A CA 1
ATOM 2058 C C . ASP A 1 251 ? 10.215 -5.977 -23.575 1.00 81.06 251 ASP A C 1
ATOM 2060 O O . ASP A 1 251 ? 10.580 -6.685 -22.626 1.00 81.06 251 ASP A O 1
ATOM 2064 N N . PRO A 1 252 ? 8.960 -5.483 -23.641 1.00 77.38 252 PRO A N 1
ATOM 2065 C CA . PRO A 1 252 ? 7.953 -5.741 -22.613 1.00 77.38 252 PRO A CA 1
ATOM 2066 C C . PRO A 1 252 ? 7.728 -7.234 -22.353 1.00 77.38 252 PRO A C 1
ATOM 2068 O O . PRO A 1 252 ? 7.357 -7.622 -21.242 1.00 77.38 252 PRO A O 1
ATOM 2071 N N . TYR A 1 253 ? 7.966 -8.086 -23.357 1.00 86.25 253 TYR A N 1
ATOM 2072 C CA . TYR A 1 253 ? 7.873 -9.532 -23.213 1.00 86.25 253 TYR A CA 1
ATOM 2073 C C . TYR A 1 253 ? 8.890 -10.070 -22.199 1.00 86.25 253 TYR A C 1
ATOM 2075 O O . TYR A 1 253 ? 8.519 -10.865 -21.334 1.00 86.25 253 TYR A O 1
ATOM 2083 N N . ILE A 1 254 ? 10.139 -9.595 -22.244 1.00 88.38 254 ILE A N 1
ATOM 2084 C CA . ILE A 1 254 ? 11.216 -10.035 -21.341 1.00 88.38 254 ILE A CA 1
ATOM 2085 C C . ILE A 1 254 ? 10.867 -9.681 -19.896 1.00 88.38 254 ILE A C 1
ATOM 2087 O O . ILE A 1 254 ? 10.946 -10.525 -19.003 1.00 88.38 254 ILE A O 1
ATOM 2091 N N . SER A 1 255 ? 10.430 -8.446 -19.657 1.00 88.88 255 SER A N 1
ATOM 2092 C CA . SER A 1 255 ? 10.096 -7.962 -18.315 1.00 88.88 255 SER A CA 1
ATOM 2093 C C . SER A 1 255 ? 8.891 -8.690 -17.731 1.00 88.88 255 SER A C 1
ATOM 2095 O O . SER A 1 255 ? 8.906 -9.091 -16.566 1.00 88.88 255 SER A O 1
ATOM 2097 N N . LYS A 1 256 ? 7.864 -8.920 -18.557 1.00 91.00 256 LYS A N 1
ATOM 2098 C CA . LYS A 1 256 ? 6.670 -9.672 -18.167 1.00 91.00 256 LYS A CA 1
ATOM 2099 C C . LYS A 1 256 ? 6.997 -11.136 -17.876 1.00 91.00 256 LYS A C 1
ATOM 2101 O O . LYS A 1 256 ? 6.504 -11.678 -16.889 1.00 91.00 256 LYS A O 1
ATOM 2106 N N . GLN A 1 257 ? 7.838 -11.770 -18.694 1.00 93.06 257 GLN A N 1
ATOM 2107 C CA . GLN A 1 257 ? 8.281 -13.149 -18.483 1.00 93.06 257 GLN A CA 1
ATOM 2108 C C . GLN A 1 257 ? 9.112 -13.279 -17.203 1.00 93.06 257 GLN A C 1
ATOM 2110 O O . GLN A 1 257 ? 8.905 -14.209 -16.422 1.00 93.06 257 GLN A O 1
ATOM 2115 N N . TRP A 1 258 ? 10.013 -12.328 -16.958 1.00 91.62 258 TRP A N 1
ATOM 2116 C CA . TRP A 1 258 ? 10.796 -12.284 -15.732 1.00 91.62 258 TRP A CA 1
ATOM 2117 C C . TRP A 1 258 ? 9.894 -12.147 -14.498 1.00 91.62 258 TRP A C 1
ATOM 2119 O O . TRP A 1 258 ? 9.996 -12.957 -13.574 1.00 91.62 258 TRP A O 1
ATOM 2129 N N . ALA A 1 259 ? 8.953 -11.198 -14.512 1.00 92.81 259 ALA A N 1
ATOM 2130 C CA . ALA A 1 259 ? 8.012 -10.983 -13.414 1.00 92.81 259 ALA A CA 1
ATOM 2131 C C . ALA A 1 259 ? 7.156 -12.229 -13.149 1.00 92.81 259 ALA A C 1
ATOM 2133 O O . ALA A 1 259 ? 7.023 -12.665 -12.005 1.00 92.81 259 ALA A O 1
ATOM 2134 N N . PHE A 1 260 ? 6.672 -12.869 -14.218 1.00 93.19 260 PHE A N 1
ATOM 2135 C CA . PHE A 1 260 ? 5.939 -14.129 -14.140 1.00 93.19 260 PHE A CA 1
ATOM 2136 C C . PHE A 1 260 ? 6.773 -15.240 -13.490 1.00 93.19 260 PHE A C 1
ATOM 2138 O O . PHE A 1 260 ? 6.285 -15.922 -12.595 1.00 93.19 260 PHE A O 1
ATOM 2145 N N . SER A 1 261 ? 8.053 -15.380 -13.855 1.00 93.31 261 SER A N 1
ATOM 2146 C CA . SER A 1 261 ? 8.941 -16.395 -13.262 1.00 93.31 261 SER A CA 1
ATOM 2147 C C . SER A 1 261 ? 9.165 -16.218 -11.753 1.00 93.31 261 SER A C 1
ATOM 2149 O O . SER A 1 261 ? 9.528 -17.168 -11.059 1.00 93.31 261 SER A O 1
ATOM 2151 N N . LYS A 1 262 ? 8.951 -15.000 -11.242 1.00 89.56 262 LYS A N 1
ATOM 2152 C CA . LYS A 1 262 ? 9.099 -14.630 -9.831 1.00 89.56 262 LYS A CA 1
ATOM 2153 C C . LYS A 1 262 ? 7.762 -14.487 -9.097 1.00 89.56 262 LYS A C 1
ATOM 2155 O O . LYS A 1 262 ? 7.774 -14.139 -7.922 1.00 89.56 262 LYS A O 1
ATOM 2160 N N . ASN A 1 263 ? 6.631 -14.763 -9.755 1.00 92.31 263 ASN A N 1
ATOM 2161 C CA . ASN A 1 263 ? 5.279 -14.508 -9.240 1.00 92.31 263 ASN A CA 1
ATOM 2162 C C . ASN A 1 263 ? 5.050 -13.048 -8.801 1.00 92.31 263 ASN A C 1
ATOM 2164 O O . ASN A 1 263 ? 4.300 -12.775 -7.866 1.00 92.31 263 ASN A O 1
ATOM 2168 N N . ILE A 1 264 ? 5.693 -12.102 -9.485 1.00 94.88 264 ILE A N 1
ATOM 2169 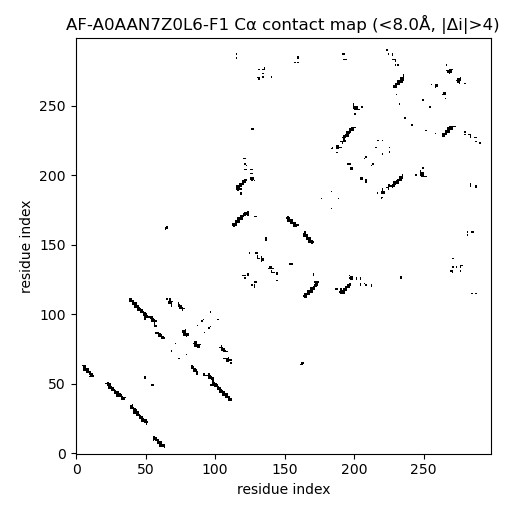C CA . ILE A 1 264 ? 5.553 -10.666 -9.241 1.00 94.88 264 ILE A CA 1
ATOM 2170 C C . ILE A 1 264 ? 4.542 -10.114 -10.257 1.00 94.88 264 ILE A C 1
ATOM 2172 O O . ILE A 1 264 ? 4.739 -10.300 -11.461 1.00 94.88 264 ILE A O 1
ATOM 2176 N N . PRO A 1 265 ? 3.461 -9.429 -9.835 1.00 96.12 265 PRO A N 1
ATOM 2177 C CA . PRO A 1 265 ? 2.571 -8.746 -10.767 1.00 96.12 265 PRO A CA 1
ATOM 2178 C C . PRO A 1 265 ? 3.309 -7.678 -11.572 1.00 96.12 265 PRO A C 1
ATOM 2180 O O . PRO A 1 265 ? 4.126 -6.933 -11.031 1.00 96.12 265 PRO A O 1
ATOM 2183 N N . PHE A 1 266 ? 2.986 -7.590 -12.860 1.00 95.62 266 PHE A N 1
ATOM 2184 C CA . PHE A 1 266 ? 3.574 -6.636 -13.794 1.00 95.62 266 PHE A CA 1
ATOM 2185 C C . PHE A 1 266 ? 2.532 -5.621 -14.266 1.00 95.62 266 PHE A C 1
ATOM 2187 O O . PHE A 1 266 ? 1.444 -6.018 -14.684 1.00 95.62 266 PHE A O 1
ATOM 2194 N N . PHE A 1 267 ? 2.894 -4.337 -14.265 1.00 95.56 267 PHE A N 1
ATOM 2195 C CA . PHE A 1 267 ? 2.083 -3.256 -14.820 1.00 95.56 267 PHE A CA 1
ATOM 2196 C C . PHE A 1 267 ? 2.876 -2.438 -15.838 1.00 95.56 267 PHE A C 1
ATOM 2198 O O . PHE A 1 267 ? 3.969 -1.955 -15.548 1.00 95.56 267 PHE A O 1
ATOM 2205 N N . ASP A 1 268 ? 2.281 -2.242 -17.012 1.00 93.06 268 ASP A N 1
ATOM 2206 C CA . ASP A 1 268 ? 2.697 -1.212 -17.963 1.00 93.06 268 ASP A CA 1
ATOM 2207 C C . ASP A 1 268 ? 1.954 0.081 -17.614 1.00 93.06 268 ASP A C 1
ATOM 2209 O O . ASP A 1 268 ? 0.728 0.144 -17.719 1.00 93.06 268 ASP A O 1
ATOM 2213 N N . VAL A 1 269 ? 2.682 1.069 -17.101 1.00 93.25 269 VAL A N 1
ATOM 2214 C CA . VAL A 1 269 ? 2.142 2.288 -16.503 1.00 93.25 269 VAL A CA 1
ATOM 2215 C C . VAL A 1 269 ? 2.501 3.484 -17.366 1.00 93.25 269 VAL A C 1
ATOM 2217 O O . VAL A 1 269 ? 3.660 3.702 -17.713 1.00 93.25 269 VAL A O 1
ATOM 2220 N N . ASN A 1 270 ? 1.511 4.327 -17.643 1.00 91.56 270 ASN A N 1
ATOM 2221 C CA . ASN A 1 270 ? 1.726 5.607 -18.300 1.00 91.56 270 ASN A CA 1
ATOM 2222 C C . ASN A 1 270 ? 1.191 6.735 -17.403 1.00 91.56 270 ASN A C 1
ATOM 2224 O O . ASN A 1 270 ? -0.005 7.029 -17.442 1.00 91.56 270 ASN A O 1
ATOM 2228 N N . PRO A 1 271 ? 2.038 7.401 -16.593 1.00 90.00 271 PRO A N 1
ATOM 2229 C CA . PRO A 1 271 ? 1.608 8.520 -15.759 1.00 90.00 271 PRO A CA 1
ATOM 2230 C C . PRO A 1 271 ? 1.142 9.742 -16.557 1.00 90.00 271 PRO A C 1
ATOM 2232 O O . PRO A 1 271 ? 0.387 10.553 -16.021 1.00 90.00 271 PRO A O 1
ATOM 2235 N N . LYS A 1 272 ? 1.536 9.894 -17.827 1.00 88.94 272 LYS A N 1
ATOM 2236 C CA . LYS A 1 272 ? 1.049 10.986 -18.678 1.00 88.94 272 LYS A CA 1
ATOM 2237 C C . LYS A 1 272 ? -0.427 10.785 -19.020 1.00 88.94 272 LYS A C 1
ATOM 2239 O O . LYS A 1 272 ? -1.224 11.680 -18.760 1.00 88.94 272 LYS A O 1
ATOM 2244 N N . GLU A 1 273 ? -0.778 9.590 -19.481 1.00 90.25 273 GLU A N 1
ATOM 2245 C CA . GLU A 1 273 ? -2.145 9.198 -19.865 1.00 90.25 273 GLU A CA 1
ATOM 2246 C C . GLU A 1 273 ? -2.972 8.637 -18.688 1.00 90.25 273 GLU A C 1
ATOM 2248 O O . GLU A 1 273 ? -4.123 8.253 -18.859 1.00 90.25 273 GLU A O 1
ATOM 2253 N N . ASN A 1 274 ? -2.393 8.592 -17.481 1.00 91.94 274 ASN A N 1
ATOM 2254 C CA . ASN A 1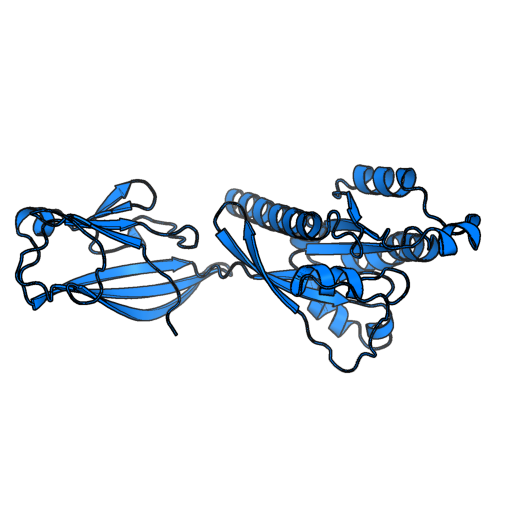 274 ? -2.990 8.010 -16.274 1.00 91.94 274 ASN A CA 1
ATOM 2255 C C . ASN A 1 274 ? -3.428 6.538 -16.439 1.00 91.94 274 ASN A C 1
ATOM 2257 O O . ASN A 1 274 ? -4.473 6.124 -15.946 1.00 91.94 274 ASN A O 1
ATOM 2261 N N . ILE A 1 275 ? -2.616 5.737 -17.129 1.00 94.06 275 ILE A N 1
ATOM 2262 C CA . ILE A 1 275 ? -2.883 4.311 -17.356 1.00 94.06 275 ILE A CA 1
ATOM 2263 C C . ILE A 1 275 ? -2.174 3.488 -16.283 1.00 94.06 275 ILE A C 1
ATOM 2265 O O . ILE A 1 275 ? -0.964 3.641 -16.102 1.00 94.06 275 ILE A O 1
ATOM 2269 N N . ASN A 1 276 ? -2.913 2.599 -15.610 1.00 95.12 276 ASN A N 1
ATOM 2270 C CA . ASN A 1 276 ? -2.423 1.612 -14.635 1.00 95.12 276 ASN A CA 1
ATOM 2271 C C . ASN A 1 276 ? -1.682 2.183 -13.409 1.00 95.12 276 ASN A C 1
ATOM 2273 O O . ASN A 1 276 ? -1.108 1.425 -12.623 1.00 95.12 276 ASN A O 1
ATOM 2277 N N . VAL A 1 277 ? -1.675 3.509 -13.223 1.00 94.88 277 VAL A N 1
ATOM 2278 C CA . VAL A 1 277 ? -0.993 4.153 -12.094 1.00 94.88 277 VAL A CA 1
ATOM 2279 C C . VAL A 1 277 ? -1.666 3.725 -10.799 1.00 94.88 277 VAL A C 1
ATOM 2281 O O . VAL A 1 277 ? -1.025 3.093 -9.969 1.00 94.88 277 VAL A O 1
ATOM 2284 N N . TYR A 1 278 ? -2.957 4.014 -10.638 1.00 94.94 278 TYR A N 1
ATOM 2285 C CA . TYR A 1 278 ? -3.701 3.706 -9.416 1.00 94.94 278 TYR A CA 1
ATOM 2286 C C . TYR A 1 278 ? -3.761 2.196 -9.153 1.00 94.94 278 TYR A C 1
ATOM 2288 O O . TYR A 1 278 ? -3.488 1.740 -8.043 1.00 94.94 278 TYR A O 1
ATOM 2296 N N . GLU A 1 279 ? -4.032 1.418 -10.197 1.00 95.94 279 GLU A N 1
ATOM 2297 C CA . GLU A 1 279 ? -4.164 -0.036 -10.167 1.00 95.94 279 GLU A CA 1
ATOM 2298 C C . GLU A 1 279 ? -2.900 -0.712 -9.630 1.00 95.94 279 GLU A C 1
ATOM 2300 O O . GLU A 1 279 ? -3.002 -1.646 -8.834 1.00 95.94 279 GLU A O 1
ATOM 2305 N N . SER A 1 280 ? -1.713 -0.210 -9.992 1.00 96.62 280 SER A N 1
ATOM 2306 C CA . SER A 1 280 ? -0.441 -0.761 -9.514 1.00 96.62 280 SER A CA 1
ATOM 2307 C C . SER A 1 280 ? -0.263 -0.628 -7.990 1.00 96.62 280 SER A C 1
ATOM 2309 O O . SER A 1 280 ? 0.145 -1.589 -7.330 1.00 96.62 280 SER A O 1
ATOM 2311 N N . PHE A 1 281 ? -0.640 0.516 -7.401 1.00 96.19 281 PHE A N 1
ATOM 2312 C CA . PHE A 1 281 ? -0.586 0.740 -5.948 1.00 96.19 281 PHE A CA 1
ATOM 2313 C C . PHE A 1 281 ? -1.643 -0.081 -5.206 1.00 96.19 281 PHE A C 1
ATOM 2315 O O . PHE A 1 281 ? -1.362 -0.640 -4.140 1.00 96.19 281 PHE A O 1
ATOM 2322 N N . ILE A 1 282 ? -2.853 -0.184 -5.764 1.00 95.38 282 ILE A N 1
ATOM 2323 C CA . ILE A 1 282 ? -3.921 -0.999 -5.176 1.00 95.38 282 ILE A CA 1
ATOM 2324 C C . ILE A 1 282 ? -3.553 -2.478 -5.205 1.00 95.38 282 ILE A C 1
ATOM 2326 O O . ILE A 1 282 ? -3.751 -3.164 -4.205 1.00 95.38 282 ILE A O 1
ATOM 2330 N N . GLN A 1 283 ? -2.965 -2.970 -6.296 1.00 96.19 283 GLN A N 1
ATOM 2331 C CA . GLN A 1 283 ? -2.545 -4.364 -6.386 1.00 96.19 283 GLN A CA 1
ATOM 2332 C C . GLN A 1 283 ? -1.489 -4.710 -5.335 1.00 96.19 283 GLN A C 1
ATOM 2334 O O . GLN A 1 283 ? -1.627 -5.727 -4.656 1.00 96.19 283 GLN A O 1
ATOM 2339 N N . LEU A 1 284 ? -0.470 -3.863 -5.149 1.00 96.50 284 LEU A N 1
ATOM 2340 C CA . LEU A 1 284 ? 0.522 -4.077 -4.092 1.00 96.50 284 LEU A CA 1
ATOM 2341 C C . LEU A 1 284 ? -0.133 -4.084 -2.706 1.00 96.50 284 LEU A C 1
ATOM 2343 O O . LEU A 1 284 ? 0.152 -4.941 -1.875 1.00 96.50 284 LEU A O 1
ATOM 2347 N N . SER A 1 285 ? -1.043 -3.149 -2.465 1.00 94.31 285 SER A N 1
ATOM 2348 C CA . SER A 1 285 ? -1.723 -3.035 -1.179 1.00 94.31 285 SER A CA 1
ATOM 2349 C C . SER A 1 285 ? -2.632 -4.244 -0.895 1.00 94.31 285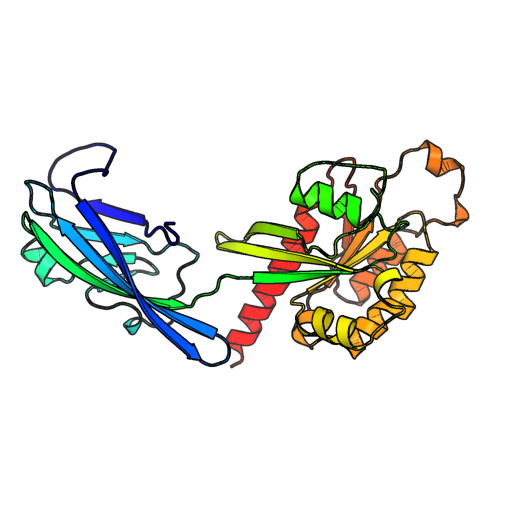 SER A C 1
ATOM 2351 O O . SER A 1 285 ? -2.678 -4.723 0.236 1.00 94.31 285 SER A O 1
ATOM 2353 N N . LYS A 1 286 ? -3.273 -4.816 -1.924 1.00 93.00 286 LYS A N 1
ATOM 2354 C CA . LYS A 1 286 ? -3.998 -6.095 -1.834 1.00 93.00 286 LYS A CA 1
ATOM 2355 C C . LYS A 1 286 ? -3.074 -7.272 -1.515 1.00 93.00 286 LYS A C 1
ATOM 2357 O O . LYS A 1 286 ? -3.435 -8.104 -0.689 1.00 93.00 286 LYS A O 1
ATOM 2362 N N . LEU A 1 287 ? -1.882 -7.342 -2.121 1.00 93.38 287 LEU A N 1
ATOM 2363 C CA . LEU A 1 287 ? -0.887 -8.372 -1.782 1.00 93.38 287 LEU A CA 1
ATOM 2364 C C . LEU A 1 287 ? -0.485 -8.298 -0.306 1.00 93.38 287 LEU A C 1
ATOM 2366 O O . LEU A 1 287 ? -0.502 -9.315 0.385 1.00 93.38 287 LEU A O 1
ATOM 2370 N N . ILE A 1 288 ? -0.189 -7.086 0.175 1.00 91.38 288 ILE A N 1
ATOM 2371 C CA . ILE A 1 288 ? 0.165 -6.834 1.575 1.00 91.38 288 ILE A CA 1
ATOM 2372 C C . ILE A 1 288 ? -0.968 -7.308 2.496 1.00 91.38 288 ILE A C 1
ATOM 2374 O O . ILE A 1 288 ? -0.719 -8.098 3.407 1.00 91.38 288 ILE A O 1
ATOM 2378 N N . LYS A 1 289 ? -2.214 -6.894 2.225 1.00 86.88 289 LYS A N 1
ATOM 2379 C CA . LYS A 1 289 ? -3.400 -7.294 3.001 1.00 86.88 289 LYS A CA 1
ATOM 2380 C C . LYS A 1 289 ? -3.591 -8.814 3.027 1.00 86.88 289 LYS A C 1
ATOM 2382 O O . LYS A 1 289 ? -3.719 -9.398 4.100 1.00 86.88 289 LYS A O 1
ATOM 2387 N N . ASN A 1 290 ? -3.541 -9.471 1.870 1.00 86.38 290 ASN A N 1
ATOM 2388 C CA . ASN A 1 290 ? -3.716 -10.922 1.772 1.00 86.38 290 ASN A CA 1
ATOM 2389 C C . ASN A 1 290 ? -2.641 -11.689 2.550 1.00 86.38 290 ASN A C 1
ATOM 2391 O O . ASN A 1 290 ? -2.949 -12.648 3.254 1.00 86.38 290 ASN A O 1
ATOM 2395 N N . ASN A 1 291 ? -1.384 -11.249 2.477 1.00 83.88 291 ASN A N 1
ATOM 2396 C CA . ASN A 1 291 ? -0.300 -11.888 3.217 1.00 83.88 291 ASN A CA 1
ATOM 2397 C C . ASN A 1 291 ? -0.398 -11.650 4.733 1.00 83.88 291 ASN A C 1
ATOM 2399 O O . ASN A 1 291 ? -0.005 -12.529 5.502 1.00 83.88 291 ASN A O 1
ATOM 2403 N N . TYR A 1 292 ? -0.962 -10.522 5.185 1.00 77.19 292 TYR A N 1
ATOM 2404 C CA . TYR A 1 292 ? -1.310 -10.346 6.600 1.00 77.19 292 TYR A CA 1
ATOM 2405 C C . TYR A 1 292 ? -2.360 -11.368 7.059 1.00 77.19 292 TYR A C 1
ATOM 2407 O O . TYR A 1 292 ? -2.167 -11.986 8.104 1.00 77.19 292 TYR A O 1
ATOM 2415 N N . LEU A 1 293 ? -3.414 -11.600 6.264 1.00 69.81 293 LEU A N 1
ATOM 2416 C CA . LEU A 1 293 ? -4.472 -12.576 6.576 1.00 69.81 293 LEU A CA 1
ATOM 2417 C C . LEU A 1 293 ? -3.952 -14.022 6.629 1.00 69.81 293 LEU A C 1
ATOM 2419 O O . LEU A 1 293 ? -4.361 -14.815 7.476 1.00 69.81 293 LEU A O 1
ATOM 2423 N N . ILE A 1 294 ? -3.028 -14.383 5.739 1.00 67.12 294 ILE A N 1
ATOM 2424 C CA . ILE A 1 294 ? -2.414 -15.719 5.745 1.00 67.12 294 ILE A CA 1
ATOM 2425 C C . ILE A 1 294 ? -1.563 -15.909 7.007 1.00 67.12 294 ILE A C 1
ATOM 2427 O O . ILE A 1 294 ? -1.662 -16.943 7.665 1.00 67.12 294 ILE A O 1
ATOM 2431 N N . ASN A 1 295 ? -0.769 -14.904 7.386 1.00 60.56 295 ASN A N 1
ATOM 2432 C CA . ASN A 1 295 ? 0.084 -14.975 8.573 1.00 60.56 295 ASN A CA 1
ATOM 2433 C C . ASN A 1 295 ? -0.707 -14.994 9.891 1.00 60.56 295 ASN A C 1
ATOM 2435 O O . ASN A 1 295 ? -0.242 -15.597 10.859 1.00 60.56 295 ASN A O 1
ATOM 2439 N N . SER A 1 296 ? -1.879 -14.355 9.950 1.00 52.19 296 SER A N 1
ATOM 2440 C CA . SER A 1 296 ? -2.762 -14.435 11.121 1.00 52.19 296 SER A CA 1
ATOM 2441 C C . SER A 1 296 ? -3.492 -15.775 11.223 1.00 52.19 296 SER A C 1
ATOM 2443 O O . SER A 1 296 ? -3.851 -16.177 12.319 1.00 52.19 296 SER A O 1
ATOM 2445 N N . SER A 1 297 ? -3.676 -16.483 10.105 1.00 39.72 297 SER A N 1
ATOM 2446 C CA . SER A 1 297 ? -4.313 -17.808 10.070 1.00 39.72 297 SER A CA 1
ATOM 2447 C C . SER A 1 297 ? -3.361 -18.955 10.448 1.00 39.72 297 SER A C 1
ATOM 2449 O O . SER A 1 297 ? -3.812 -20.074 10.678 1.00 39.72 297 SER A O 1
ATOM 2451 N N . GLN A 1 298 ? -2.047 -18.705 10.458 1.00 39.28 298 GLN A N 1
ATOM 2452 C CA . GLN A 1 298 ? -1.003 -19.700 10.750 1.00 39.28 298 GLN A CA 1
ATOM 2453 C C . GLN A 1 298 ? -0.434 -19.614 12.180 1.00 39.28 298 GLN A C 1
ATOM 2455 O O . GLN A 1 298 ? 0.381 -20.461 12.542 1.00 39.28 298 GLN A O 1
ATOM 2460 N N . ASN A 1 299 ? -0.851 -18.625 12.979 1.00 33.03 299 ASN A N 1
ATOM 2461 C CA . ASN A 1 299 ? -0.432 -18.410 14.374 1.00 33.03 299 ASN A CA 1
ATOM 2462 C C . ASN A 1 299 ? -1.618 -18.496 15.337 1.00 33.03 299 ASN A C 1
ATOM 2464 O O . ASN A 1 299 ? -1.363 -18.734 16.540 1.00 33.03 299 ASN A O 1
#